Protein 8R6I (pdb70)

Sequence (227 aa):
GAMGIPQHQQKHALMAIKAVKRLKDARPFLQPVDPVALNIPLYFNFIKRPMDLQTIERKLNANAYETPEQITEDFNLMVENSAKFNGPTAVITQMGRNIQAAFEKHMLNMPAKDAMGIPQHQQKHALMAIKAVKRLKDARPFLQPVDPVALNIPLYFNFIKRPMDLQTIERKLNANAYETPEQITEDFNLMVENSAKFNGPTAVITQMGRNIQAAFEKHMLNMPAKD

Organism: Candida glabrata (strain ATCC 2001 / BCRC 20586 / JCM 3761 / NBRC 0622 / NRRL Y-65 / CBS 138) (NCBI:txid284593)

Structure (mmCIF, N/CA/C/O backbone):
data_8R6I
#
_entry.id   8R6I
#
_cell.length_a   22.890
_cell.length_b   40.593
_cell.length_c   48.872
_cell.angle_alpha   98.140
_cell.angle_beta   94.370
_cell.angle_gamma   94.770
#
_symmetry.space_group_name_H-M   'P 1'
#
loop_
_entity.id
_entity.type
_entity.pdbx_description
1 polymer 'Candida glabrata strain CBS138 chromosome C complete sequence'
2 water water
#
loop_
_atom_site.group_PDB
_atom_site.id
_atom_site.type_symbol
_atom_site.label_atom_id
_atom_site.label_alt_id
_atom_site.label_comp_id
_atom_site.label_asym_id
_atom_site.label_entity_id
_atom_site.label_seq_id
_atom_site.pdbx_PDB_ins_code
_atom_site.Cartn_x
_atom_site.Cartn_y
_atom_site.Cartn_z
_atom_site.occupancy
_atom_site.B_iso_or_equiv
_atom_site.auth_seq_id
_atom_site.auth_comp_id
_atom_site.auth_asym_id
_atom_site.auth_atom_id
_atom_site.pdbx_PDB_model_num
ATOM 1 N N . GLY A 1 1 ? -2.52952 -19.03492 13.60885 1.000 14.65195 124 GLY A N 1
ATOM 2 C CA . GLY A 1 1 ? -3.55671 -20.01241 13.30636 1.000 11.98673 124 GLY A CA 1
ATOM 3 C C . GLY A 1 1 ? -3.60526 -20.32474 11.82128 1.000 11.12187 124 GLY A C 1
ATOM 4 O O . GLY A 1 1 ? -2.58939 -20.21464 11.12183 1.000 13.29454 124 GLY A O 1
ATOM 5 N N . ALA A 1 2 ? -4.78632 -20.70967 11.33221 1.000 12.42563 125 ALA A N 1
ATOM 6 C CA . ALA A 1 2 ? -5.00612 -21.01591 9.92628 1.000 12.21452 125 ALA A CA 1
ATOM 7 C C . ALA A 1 2 ? -5.94272 -20.00825 9.27777 1.000 11.43667 125 ALA A C 1
ATOM 8 O O . ALA A 1 2 ? -6.55591 -20.29955 8.24639 1.000 13.89377 125 ALA A O 1
ATOM 10 N N . MET A 1 3 ? -6.05322 -18.81465 9.85014 1.000 10.91119 126 MET A N 1
ATOM 11 C CA . MET A 1 3 ? -6.95249 -17.78791 9.33607 1.000 12.38303 126 MET A CA 1
ATOM 12 C C . MET A 1 3 ? -6.26522 -16.75246 8.45705 1.000 12.87949 126 MET A C 1
ATOM 13 O O . MET A 1 3 ? -6.96427 -15.99246 7.78071 1.000 15.61198 126 MET A O 1
ATOM 18 N N . GLY A 1 4 ? -4.93785 -16.67822 8.47106 1.000 11.26616 127 GLY A N 1
ATOM 19 C CA . GLY A 1 4 ? -4.24352 -15.80424 7.53534 1.000 10.76060 127 GLY A CA 1
ATOM 20 C C . GLY A 1 4 ? -4.20636 -16.43606 6.15989 1.000 11.67046 127 GLY A C 1
ATOM 21 O O . GLY A 1 4 ? -4.26841 -17.65606 6.02586 1.000 12.40668 127 GLY A O 1
ATOM 22 N N . ILE A 1 5 ? -4.13089 -15.59714 5.12394 1.000 12.31366 128 ILE A N 1
ATOM 23 C CA . ILE A 1 5 ? -4.16466 -16.16506 3.76996 1.000 11.17511 128 ILE A CA 1
ATOM 24 C C . ILE A 1 5 ? -3.03421 -17.17235 3.61971 1.000 9.76117 128 ILE A C 1
ATOM 25 O O . ILE A 1 5 ? -1.94364 -16.98169 4.17921 1.000 10.57383 128 ILE A O 1
ATOM 30 N N . PRO A 1 6 ? -3.23791 -18.25915 2.90024 1.000 11.09407 129 PRO A N 1
ATOM 31 C CA . PRO A 1 6 ? -2.22033 -19.30889 2.84243 1.000 11.13608 129 PRO A CA 1
ATOM 32 C C . PRO A 1 6 ? -1.06003 -18.87806 1.96695 1.000 9.89067 129 PRO A C 1
ATOM 33 O O . PRO A 1 6 ? -1.10305 -17.85962 1.25661 1.000 9.46079 129 PRO A O 1
ATOM 37 N N . GLN A 1 7 ? -0.00050 -19.68071 2.03721 1.000 9.48442 130 GLN A N 1
ATOM 38 C CA . GLN A 1 7 ? 1.28659 -19.29627 1.47598 1.000 11.08611 130 GLN A CA 1
ATOM 39 C C . GLN A 1 7 ? 1.20647 -18.89370 0.00746 1.000 9.77356 130 GLN A C 1
ATOM 40 O O . GLN A 1 7 ? 1.87373 -17.94130 -0.40166 1.000 10.09780 130 GLN A O 1
ATOM 46 N N . HIS A 1 8 ? 0.44073 -19.62248 -0.81874 1.000 9.61799 131 HIS A N 1
ATOM 47 C CA . HIS A 1 8 ? 0.39584 -19.28216 -2.24112 1.000 9.18981 131 HIS A CA 1
ATOM 48 C C . HIS A 1 8 ? -0.13930 -17.87700 -2.44404 1.000 8.12998 131 HIS A C 1
ATOM 49 O O . HIS A 1 8 ? 0.34579 -17.14134 -3.31036 1.000 9.32726 131 HIS A O 1
ATOM 56 N N . GLN A 1 9 ? -1.15643 -17.50843 -1.67457 1.000 8.22078 132 GLN A N 1
ATOM 57 C CA . GLN A 1 9 ? -1.73944 -16.17569 -1.77982 1.000 7.62371 132 GLN A CA 1
ATOM 58 C C . GLN A 1 9 ? -0.83698 -15.13232 -1.14616 1.000 8.59028 132 GLN A C 1
ATOM 59 O O . GLN A 1 9 ? -0.66483 -14.04133 -1.68737 1.000 8.71628 132 GLN A O 1
ATOM 65 N N . GLN A 1 10 ? -0.27492 -15.44756 0.01349 1.000 8.32689 133 GLN A N 1
ATOM 66 C CA . GLN A 1 10 ? 0.69164 -14.56198 0.65099 1.000 8.73040 133 GLN A CA 1
ATOM 67 C C . GLN A 1 10 ? 1.84117 -14.26113 -0.29467 1.000 8.82931 133 GLN A C 1
ATOM 68 O O . GLN A 1 10 ? 2.24723 -13.10385 -0.45305 1.000 9.13098 133 GLN A O 1
ATOM 74 N N . LYS A 1 11 ? 2.39460 -15.30435 -0.90426 1.000 9.46610 134 LYS A N 1
ATOM 75 C CA . LYS A 1 11 ? 3.53954 -15.13274 -1.78016 1.000 9.48225 134 LYS A CA 1
ATOM 76 C C . LYS A 1 11 ? 3.17386 -14.33965 -3.03038 1.000 8.85785 134 LYS A C 1
ATOM 77 O O . LYS A 1 11 ? 3.97368 -13.53316 -3.50893 1.000 9.07754 134 LYS A O 1
ATOM 83 N N . HIS A 1 12 ? 1.96541 -14.52784 -3.55885 1.000 8.81532 135 HIS A N 1
ATOM 84 C CA . HIS A 1 12 ? 1.57240 -13.73391 -4.71578 1.000 7.89803 135 HIS A CA 1
ATOM 85 C C . HIS A 1 12 ? 1.47550 -12.25445 -4.35287 1.000 7.97668 135 HIS A C 1
ATOM 86 O O . HIS A 1 12 ? 1.93171 -11.37495 -5.09967 1.000 8.86927 135 HIS A O 1
ATOM 93 N N . ALA A 1 13 ? 0.89504 -11.95673 -3.19224 1.000 7.94244 136 ALA A N 1
ATOM 94 C CA . ALA A 1 13 ? 0.81150 -10.56887 -2.76115 1.000 8.78086 136 ALA A CA 1
ATOM 95 C C . ALA A 1 13 ? 2.18196 -10.00146 -2.43764 1.000 8.75906 136 ALA A C 1
ATOM 96 O O . ALA A 1 13 ? 2.44963 -8.83148 -2.74120 1.000 8.63779 136 ALA A O 1
ATOM 98 N N . LEU A 1 14 ? 3.07290 -10.80495 -1.86366 1.000 8.26291 137 LEU A N 1
ATOM 99 C CA . LEU A 1 14 ? 4.42785 -10.33385 -1.60462 1.000 8.50690 137 LEU A CA 1
ATOM 100 C C . LEU A 1 14 ? 5.12928 -10.03193 -2.90916 1.000 8.63520 137 LEU A C 1
ATOM 101 O O . LEU A 1 14 ? 5.85352 -9.02795 -3.01078 1.000 8.84312 137 LEU A O 1
ATOM 106 N N . MET A 1 15 ? 4.92426 -10.87715 -3.92102 1.000 9.05405 138 MET A N 1
ATOM 107 C CA . MET A 1 15 ? 5.46907 -10.59304 -5.23532 1.000 9.36608 138 MET A CA 1
ATOM 108 C C . MET A 1 15 ? 4.92256 -9.27881 -5.76230 1.000 8.55732 138 MET A C 1
ATOM 109 O O . MET A 1 15 ? 5.66576 -8.48184 -6.34224 1.000 9.33965 138 MET A O 1
ATOM 114 N N . ALA A 1 16 ? 3.61673 -9.04915 -5.60095 1.000 8.56902 139 ALA A N 1
ATOM 115 C CA . ALA A 1 16 ? 3.05370 -7.81455 -6.13274 1.000 9.29084 139 ALA A CA 1
ATOM 116 C C . ALA A 1 16 ? 3.63362 -6.58874 -5.43423 1.000 8.25027 139 ALA A C 1
ATOM 117 O O . ALA A 1 16 ? 3.86605 -5.55219 -6.07493 1.000 8.73308 139 ALA A O 1
ATOM 119 N N . ILE A 1 17 ? 3.84751 -6.67289 -4.11615 1.000 8.39343 140 ILE A N 1
ATOM 120 C CA . ILE A 1 17 ? 4.47712 -5.56417 -3.40003 1.000 8.45411 140 ILE A CA 1
ATOM 121 C C . ILE A 1 17 ? 5.91112 -5.35768 -3.86545 1.000 8.97362 140 ILE A C 1
ATOM 122 O O . ILE A 1 17 ? 6.34265 -4.21345 -4.07397 1.000 9.96455 140 ILE A O 1
ATOM 127 N N . LYS A 1 18 ? 6.68467 -6.43873 -4.00659 1.000 9.74390 141 LYS A N 1
ATOM 128 C CA . LYS A 1 18 ? 8.02959 -6.33929 -4.56345 1.000 11.27201 141 LYS A CA 1
ATOM 129 C C . LYS A 1 18 ? 8.02387 -5.65794 -5.92327 1.000 11.54368 141 LYS A C 1
ATOM 130 O O . LYS A 1 18 ? 8.86579 -4.79263 -6.20062 1.000 10.96092 141 LYS A O 1
ATOM 136 N N . ALA A 1 19 ? 7.07791 -6.03047 -6.78436 1.000 9.11692 142 ALA A N 1
ATOM 137 C CA . ALA A 1 19 ? 6.99590 -5.45735 -8.12437 1.000 9.59632 142 ALA A CA 1
ATOM 138 C C . ALA A 1 19 ? 6.67608 -3.97320 -8.04314 1.000 9.14006 142 ALA A C 1
ATOM 139 O O . ALA A 1 19 ? 7.29530 -3.16292 -8.72766 1.000 9.52132 142 ALA A O 1
ATOM 141 N N . VAL A 1 20 ? 5.68311 -3.61624 -7.23006 1.000 8.01463 143 VAL A N 1
ATOM 142 C CA . VAL A 1 20 ? 5.32113 -2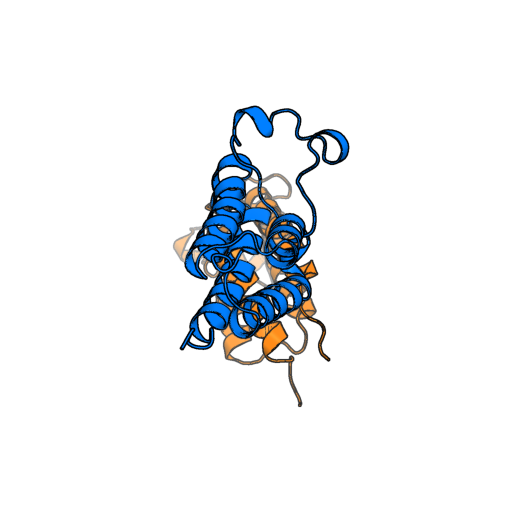.20969 -7.04050 1.000 9.89913 143 VAL A CA 1
ATOM 143 C C . VAL A 1 20 ? 6.51503 -1.41301 -6.51563 1.000 8.22598 143 VAL A C 1
ATOM 144 O O . VAL A 1 20 ? 6.76198 -0.27739 -6.94219 1.000 8.59494 143 VAL A O 1
ATOM 148 N N . LYS A 1 21 ? 7.28526 -2.00036 -5.59280 1.000 9.40109 144 LYS A N 1
ATOM 149 C CA . LYS A 1 21 ? 8.44992 -1.29750 -5.06139 1.000 9.12619 144 LYS A CA 1
ATOM 150 C C . LYS A 1 21 ? 9.52497 -1.04967 -6.10718 1.000 10.59007 144 LYS A C 1
ATOM 151 O O . LYS A 1 21 ? 10.39390 -0.19966 -5.86373 1.000 10.49935 144 LYS A O 1
ATOM 157 N N . ARG A 1 22 ? 9.51712 -1.75703 -7.24862 1.000 11.10388 145 ARG A N 1
ATOM 158 C CA . ARG A 1 22 ? 10.46706 -1.47470 -8.31263 1.000 11.11089 145 ARG A CA 1
ATOM 159 C C . ARG A 1 22 ? 10.02128 -0.32044 -9.18563 1.000 9.54095 145 ARG A C 1
ATOM 160 O O . ARG A 1 22 ? 10.80190 0.15292 -10.00574 1.000 12.43529 145 ARG A O 1
ATOM 168 N N . LEU A 1 23 ? 8.76694 0.09492 -9.08307 1.000 8.75035 146 LEU A N 1
ATOM 169 C CA . LEU A 1 23 ? 8.31693 1.28313 -9.78479 1.000 9.86264 146 LEU A CA 1
ATOM 170 C C . LEU A 1 23 ? 8.86114 2.51491 -9.07558 1.000 9.22994 146 LEU A C 1
ATOM 171 O O . LEU A 1 23 ? 8.76426 2.63961 -7.85514 1.000 8.46979 146 LEU A O 1
ATOM 176 N N . LYS A 1 24 ? 9.41227 3.44677 -9.84374 1.000 8.96288 147 LYS A N 1
ATOM 177 C CA . LYS A 1 24 ? 9.92181 4.66419 -9.22645 1.000 8.22127 147 LYS A CA 1
ATOM 178 C C . LYS A 1 24 ? 8.81123 5.47781 -8.58949 1.000 8.79815 147 LYS A C 1
ATOM 179 O O . LYS A 1 24 ? 9.04316 6.15662 -7.58425 1.000 9.17432 147 LYS A O 1
ATOM 185 N N . ASP A 1 25 ? 7.58954 5.35650 -9.10962 1.000 7.44095 148 ASP A N 1
ATOM 186 C CA . ASP A 1 25 ? 6.41238 5.99892 -8.53204 1.000 9.06374 148 ASP A CA 1
ATOM 187 C C . ASP A 1 25 ? 6.09115 5.50832 -7.12734 1.000 9.02263 148 ASP A C 1
ATOM 188 O O . ASP A 1 25 ? 5.31594 6.16106 -6.43122 1.000 9.61706 148 ASP A O 1
ATOM 193 N N . ALA A 1 26 ? 6.65992 4.38516 -6.69501 1.000 8.38467 149 ALA A N 1
ATOM 194 C CA . ALA A 1 26 ? 6.45432 3.92715 -5.31861 1.000 7.73761 149 ALA A CA 1
ATOM 195 C C . ALA A 1 26 ? 7.32589 4.65022 -4.30745 1.000 7.13684 149 ALA A C 1
ATOM 196 O O . ALA A 1 26 ? 7.11630 4.45904 -3.10270 1.000 7.90671 149 ALA A O 1
ATOM 198 N N . ARG A 1 27 ? 8.31181 5.42190 -4.75158 1.000 8.00141 150 ARG A N 1
ATOM 199 C CA . ARG A 1 27 ? 9.26446 6.03353 -3.82454 1.000 8.72154 150 ARG A CA 1
ATOM 200 C C . ARG A 1 27 ? 8.61023 6.80008 -2.68100 1.000 9.66490 150 ARG A C 1
ATOM 201 O O . ARG A 1 27 ? 9.06028 6.62662 -1.53824 1.000 9.14440 150 ARG A O 1
ATOM 209 N N . PRO A 1 28 ? 7.55895 7.60377 -2.89385 1.000 9.00545 151 PRO A N 1
ATOM 210 C CA . PRO A 1 28 ? 6.91744 8.29282 -1.76142 1.000 9.66941 151 PRO A CA 1
ATOM 211 C C . PRO A 1 28 ? 6.23276 7.35316 -0.77091 1.000 7.81143 151 PRO A C 1
ATOM 212 O O . PRO A 1 28 ? 5.83027 7.81180 0.30705 1.000 9.08056 151 PRO A O 1
ATOM 216 N N . PHE A 1 29 ? 6.04971 6.07078 -1.12685 1.000 8.18789 152 PHE A N 1
ATOM 217 C CA . PHE A 1 29 ? 5.24113 5.11667 -0.39895 1.000 7.56735 152 PHE A CA 1
ATOM 218 C C . PHE A 1 29 ? 6.06360 3.98146 0.19023 1.000 7.38752 152 PHE A C 1
ATOM 219 O O . PHE A 1 29 ? 5.48822 3.05061 0.77358 1.000 8.24306 152 PHE A O 1
ATOM 227 N N . LEU A 1 30 ? 7.38044 4.02244 0.06450 1.000 7.96966 153 LEU A N 1
ATOM 228 C CA . LEU A 1 30 ? 8.21848 2.90226 0.46923 1.000 8.89207 153 LEU A CA 1
ATOM 229 C C . LEU A 1 30 ? 8.22966 2.69430 1.97535 1.000 11.11729 153 LEU A C 1
ATOM 230 O O . LEU A 1 30 ? 8.42632 1.56360 2.42507 1.000 13.72110 153 LEU A O 1
ATOM 235 N N . GLN A 1 31 ? 8.10853 3.75262 2.76174 1.000 9.57107 154 GLN A N 1
ATOM 236 C CA . GLN A 1 31 ? 8.20766 3.68140 4.21453 1.000 9.11310 154 GLN A CA 1
ATOM 237 C C . GLN A 1 31 ? 7.08718 4.51381 4.80718 1.000 9.17731 154 GLN A C 1
ATOM 238 O O . GLN A 1 31 ? 6.51717 5.36942 4.13240 1.000 10.12518 154 GLN A O 1
ATOM 244 N N . PRO A 1 32 ? 6.73954 4.28044 6.06991 1.000 8.35982 155 PRO A N 1
ATOM 245 C CA . PRO A 1 32 ? 5.72082 5.12007 6.70559 1.000 8.36911 155 PRO A CA 1
ATOM 246 C C . PRO A 1 32 ? 6.06373 6.59673 6.58797 1.000 8.75176 155 PRO A C 1
ATOM 247 O O . PRO A 1 32 ? 7.22862 6.98394 6.71397 1.000 8.95050 155 PRO A O 1
ATOM 251 N N . VAL A 1 33 ? 5.02730 7.41398 6.39165 1.000 8.48098 156 VAL A N 1
ATOM 252 C CA . VAL A 1 33 ? 5.18880 8.86409 6.44810 1.000 9.24582 156 VAL A CA 1
ATOM 253 C C . VAL A 1 33 ? 5.75297 9.24744 7.80912 1.000 9.88352 156 VAL A C 1
ATOM 254 O O . VAL A 1 33 ? 5.17487 8.90486 8.84753 1.000 9.91346 156 VAL A O 1
ATOM 258 N N . ASP A 1 34 ? 6.87020 9.97563 7.81405 1.000 9.71271 157 ASP A N 1
ATOM 259 C CA . ASP A 1 34 ? 7.47241 10.54294 9.01511 1.000 10.03618 157 ASP A CA 1
ATOM 260 C C . ASP A 1 34 ? 7.22693 12.04692 8.96378 1.000 8.49717 157 ASP A C 1
ATOM 261 O O . ASP A 1 34 ? 7.94951 12.77439 8.26482 1.000 9.76417 157 ASP A O 1
ATOM 266 N N . PRO A 1 35 ? 6.22077 12.56581 9.66221 1.000 10.07503 158 PRO A N 1
ATOM 267 C CA . PRO A 1 35 ? 5.92078 13.99975 9.54415 1.000 9.36821 158 PRO A CA 1
ATOM 268 C C . PRO A 1 35 ? 7.02196 14.91229 10.03643 1.000 8.95635 158 PRO A C 1
ATOM 269 O O . PRO A 1 35 ? 7.05406 16.07835 9.62685 1.000 9.37059 158 PRO A O 1
ATOM 273 N N . VAL A 1 36 ? 7.93367 14.43046 10.87767 1.000 9.52635 159 VAL A N 1
ATOM 274 C CA . VAL A 1 36 ? 9.02295 15.28110 11.35588 1.000 10.53723 159 VAL A CA 1
ATOM 275 C C . VAL A 1 36 ? 10.13019 15.35090 10.31066 1.000 9.87531 159 VAL A C 1
ATOM 276 O O . VAL A 1 36 ? 10.52523 16.44576 9.88187 1.000 11.22927 159 VAL A O 1
ATOM 280 N N . ALA A 1 37 ? 10.61199 14.19039 9.85023 1.000 11.79776 160 ALA A N 1
ATOM 281 C CA . ALA A 1 37 ? 11.65865 14.18810 8.83190 1.000 14.32148 160 ALA A CA 1
ATOM 282 C C . ALA A 1 37 ? 11.20027 14.86475 7.54580 1.000 13.56879 160 ALA A C 1
ATOM 283 O O . ALA A 1 37 ? 12.01781 15.47560 6.84602 1.000 15.46873 160 ALA A O 1
ATOM 285 N N . LEU A 1 38 ? 9.90940 14.75751 7.20166 1.000 11.88925 161 LEU A N 1
ATOM 286 C CA . LEU A 1 38 ? 9.35227 15.35174 5.98973 1.000 12.05360 161 LEU A CA 1
ATOM 287 C C . LEU A 1 38 ? 8.81667 16.75170 6.22523 1.000 14.53952 161 LEU A C 1
ATOM 288 O O . LEU A 1 38 ? 8.41000 17.41538 5.26552 1.000 14.32484 161 LEU A O 1
ATOM 293 N N . ASN A 1 39 ? 8.80938 17.20545 7.47782 1.000 12.29999 162 ASN A N 1
ATOM 294 C CA . ASN A 1 39 ? 8.34617 18.54339 7.84903 1.000 11.68366 162 ASN A CA 1
ATOM 295 C C . ASN A 1 39 ? 6.93834 18.81747 7.31306 1.000 11.66322 162 ASN A C 1
ATOM 296 O O . ASN A 1 39 ? 6.68533 19.81151 6.62845 1.000 12.40235 162 ASN A O 1
ATOM 301 N N . ILE A 1 40 ? 6.01056 17.91759 7.64435 1.000 11.56275 163 ILE A N 1
ATOM 302 C CA . ILE A 1 40 ? 4.57844 18.06976 7.39189 1.000 11.28238 163 ILE A CA 1
ATOM 303 C C . ILE A 1 40 ? 3.85720 17.82329 8.71599 1.000 10.96836 163 ILE A C 1
ATOM 304 O O . ILE A 1 40 ? 3.15684 16.80859 8.88905 1.000 11.52407 163 ILE A O 1
ATOM 309 N N . PRO A 1 41 ? 4.01464 18.74009 9.67824 1.000 14.06914 164 PRO A N 1
ATOM 310 C CA . PRO A 1 41 ? 3.54536 18.50277 11.06063 1.000 14.01063 164 PRO A CA 1
ATOM 311 C C . PRO A 1 41 ? 2.05841 18.25487 11.22414 1.000 12.83518 164 PRO A C 1
ATOM 312 O O . PRO A 1 41 ? 1.66972 17.72132 12.27405 1.000 12.91028 164 PRO A O 1
ATOM 316 N N . LEU A 1 42 ? 1.20106 18.67110 10.29599 1.000 12.87431 165 LEU A N 1
ATOM 317 C CA . LEU A 1 42 ? -0.22981 18.45738 10.46682 1.000 12.80361 165 LEU A CA 1
ATOM 318 C C . LEU A 1 42 ? -0.70299 17.09316 9.98014 1.000 12.34868 165 LEU A C 1
ATOM 319 O O . LEU A 1 42 ? -1.90984 16.85418 9.97289 1.000 13.10138 165 LEU A O 1
ATOM 324 N N . TYR A 1 43 ? 0.21371 16.20530 9.56952 1.000 10.17589 166 TYR A N 1
ATOM 325 C CA . TYR A 1 43 ? -0.18663 14.97997 8.87815 1.000 8.87684 166 TYR A CA 1
ATOM 326 C C . TYR A 1 43 ? -1.23816 14.18434 9.65148 1.000 8.57944 166 TYR A C 1
ATOM 327 O O . TYR A 1 43 ? -2.28606 13.81045 9.10856 1.000 9.64523 166 TYR A O 1
ATOM 336 N N . PHE A 1 44 ? -0.97591 13.92364 10.93927 1.000 9.77298 167 PHE A N 1
ATOM 337 C CA . PHE A 1 44 ? -1.89043 13.08315 11.69860 1.000 9.86901 167 PHE A CA 1
ATOM 338 C C . PHE A 1 44 ? -3.15668 13.80948 12.13614 1.000 11.57582 167 PHE A C 1
ATOM 339 O O . PHE A 1 44 ? -4.04252 13.17386 12.71745 1.000 11.85311 167 PHE A O 1
ATOM 347 N N . ASN A 1 45 ? -3.25730 15.11927 11.90323 1.000 14.48118 168 ASN A N 1
ATOM 348 C CA . ASN A 1 45 ? -4.55063 15.77881 12.05524 1.000 13.31230 168 ASN A CA 1
ATOM 349 C C . ASN A 1 45 ? -5.51628 15.37258 10.94413 1.000 15.49541 168 ASN A C 1
ATOM 350 O O . ASN A 1 45 ? -6.73530 15.36660 11.14813 1.000 18.94402 168 ASN A O 1
ATOM 355 N N . PHE A 1 46 ? -5.00631 15.06402 9.74932 1.000 13.71136 169 PHE A N 1
ATOM 356 C CA . PHE A 1 46 ? -5.86037 14.63194 8.64667 1.000 14.51219 169 PHE A CA 1
ATOM 357 C C . PHE A 1 46 ? -5.95973 13.12358 8.51501 1.000 12.71778 169 PHE A C 1
ATOM 358 O O . PHE A 1 46 ? -6.97465 12.62693 8.00984 1.000 15.59205 169 PHE A O 1
ATOM 366 N N . ILE A 1 47 ? -4.91952 12.39564 8.91672 1.000 11.53021 170 ILE A N 1
ATOM 367 C CA . ILE A 1 47 ? -4.78398 10.98355 8.60003 1.000 10.11821 170 ILE A CA 1
ATOM 368 C C . ILE A 1 47 ? -4.88423 10.18224 9.88730 1.000 9.63912 170 ILE A C 1
ATOM 369 O O . ILE A 1 47 ? -3.98436 10.20584 10.74231 1.000 10.51931 170 ILE A O 1
ATOM 374 N N . LYS A 1 48 ? -5.98954 9.44881 10.00327 1.000 10.16499 171 LYS A N 1
ATOM 375 C CA . LYS A 1 48 ? -6.25549 8.63838 11.18605 1.000 10.42121 171 LYS A CA 1
ATOM 376 C C . LYS A 1 48 ? -5.53864 7.29942 11.12355 1.000 11.22757 171 LYS A C 1
ATOM 377 O O . LYS A 1 48 ? -5.08599 6.78005 12.15562 1.000 11.76080 171 LYS A O 1
ATOM 383 N N . ARG A 1 49 ? -5.40319 6.73655 9.93057 1.000 9.55119 172 ARG A N 1
ATOM 384 C CA . ARG A 1 49 ? -4.89627 5.37608 9.76222 1.000 10.20429 172 ARG A CA 1
ATOM 385 C C . ARG A 1 49 ? -3.82445 5.38182 8.68015 1.000 8.51203 172 ARG A C 1
ATOM 386 O O . ARG A 1 49 ? -4.10971 5.11428 7.50563 1.000 9.64706 172 ARG A O 1
ATOM 394 N N . PRO A 1 50 ? -2.58150 5.66209 9.04056 1.000 8.98925 173 PRO A N 1
ATOM 395 C CA . PRO A 1 50 ? -1.51100 5.70326 8.03850 1.000 9.68352 173 PRO A CA 1
ATOM 396 C C . PRO A 1 50 ? -1.25681 4.32187 7.46225 1.000 8.83183 173 PRO A C 1
ATOM 397 O O . PRO A 1 50 ? -1.48367 3.28383 8.10542 1.000 9.59146 173 PRO A O 1
ATOM 401 N N . MET A 1 51 ? -0.74965 4.30750 6.22961 1.000 8.36661 174 MET A N 1
ATOM 402 C CA . MET A 1 51 ? -0.39135 3.04205 5.59402 1.000 7.74149 174 MET A CA 1
ATOM 403 C C . MET A 1 51 ? 0.69377 3.30886 4.55607 1.000 8.21480 174 MET A C 1
ATOM 404 O O . MET A 1 51 ? 0.79670 4.42572 4.04104 1.000 8.86098 174 MET A O 1
ATOM 409 N N . ASP A 1 52 ? 1.52498 2.30179 4.27182 1.000 8.06024 175 ASP A N 1
ATOM 410 C CA . ASP A 1 52 ? 2.62737 2.42519 3.32072 1.000 8.73685 175 ASP A CA 1
ATOM 411 C C . ASP A 1 52 ? 2.99316 1.00388 2.89358 1.000 7.57239 175 ASP A C 1
ATOM 412 O O . ASP A 1 52 ? 2.52065 0.00968 3.45992 1.000 8.59150 175 ASP A O 1
ATOM 417 N N . LEU A 1 53 ? 3.88064 0.91346 1.91357 1.000 7.54556 176 LEU A N 1
ATOM 418 C CA . LEU A 1 53 ? 4.17089 -0.39173 1.32018 1.000 8.79486 176 LEU A CA 1
ATOM 419 C C . LEU A 1 53 ? 4.94668 -1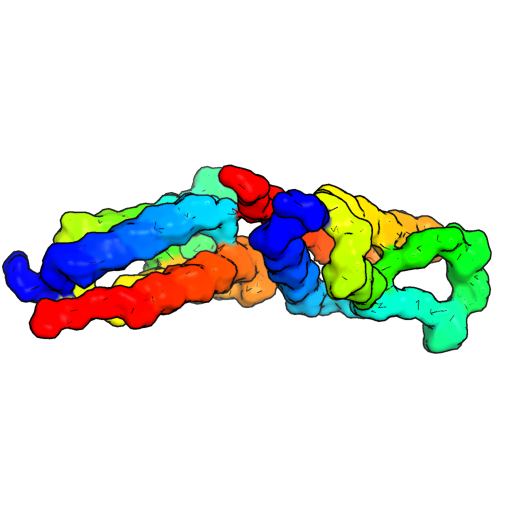.29357 2.25702 1.000 8.25485 176 LEU A C 1
ATOM 420 O O . LEU A 1 53 ? 4.75900 -2.51811 2.21878 1.000 8.95725 176 LEU A O 1
ATOM 425 N N . GLN A 1 54 ? 5.85457 -0.73438 3.05114 1.000 9.22446 177 GLN A N 1
ATOM 426 C CA . GLN A 1 54 ? 6.59379 -1.56898 3.99124 1.000 10.38282 177 GLN A CA 1
ATOM 427 C C . GLN A 1 54 ? 5.68337 -2.16230 5.04500 1.000 10.16041 177 GLN A C 1
ATOM 428 O O . GLN A 1 54 ? 5.82593 -3.35245 5.38413 1.000 10.81511 177 GLN A O 1
ATOM 434 N N . THR A 1 55 ? 4.70838 -1.38369 5.51166 1.000 9.70581 178 THR A N 1
ATOM 435 C CA . THR A 1 55 ? 3.74941 -1.89728 6.48578 1.000 9.78361 178 THR A CA 1
ATOM 436 C C . THR A 1 55 ? 2.90499 -3.00813 5.88153 1.000 8.96651 178 THR A C 1
ATOM 437 O O . THR A 1 55 ? 2.68068 -4.04004 6.52456 1.000 9.63539 178 THR A O 1
ATOM 441 N N . ILE A 1 56 ? 2.48968 -2.85424 4.61767 1.000 8.91344 179 ILE A N 1
ATOM 442 C CA . ILE A 1 56 ? 1.74924 -3.92840 3.96358 1.000 9.55923 179 ILE A CA 1
ATOM 443 C C . ILE A 1 56 ? 2.60544 -5.18381 3.89608 1.000 9.09113 179 ILE A C 1
ATOM 444 O O . ILE A 1 56 ? 2.13553 -6.29859 4.18279 1.000 9.13137 179 ILE A O 1
ATOM 449 N N . GLU A 1 57 ? 3.86318 -5.02713 3.47934 1.000 8.61228 180 GLU A N 1
ATOM 450 C CA . GLU A 1 57 ? 4.76371 -6.17164 3.42284 1.000 9.55220 180 GLU A CA 1
ATOM 451 C C . GLU A 1 57 ? 4.91780 -6.81588 4.79986 1.000 10.50437 180 GLU A C 1
ATOM 452 O O . GLU A 1 57 ? 4.90731 -8.04449 4.92093 1.000 9.40242 180 GLU A O 1
ATOM 458 N N . ARG A 1 58 ? 5.06995 -6.00267 5.84675 1.000 10.54460 181 ARG A N 1
ATOM 459 C CA . ARG A 1 58 ? 5.22673 -6.56446 7.18849 1.000 10.99660 181 ARG A CA 1
ATOM 460 C C . ARG A 1 58 ? 3.97681 -7.32296 7.61734 1.000 9.51248 181 ARG A C 1
ATOM 461 O O . ARG A 1 58 ? 4.06488 -8.37891 8.26011 1.000 11.34373 181 ARG A O 1
ATOM 469 N N . LYS A 1 59 ? 2.79925 -6.80650 7.26533 1.000 10.61793 182 LYS A N 1
ATOM 470 C CA . LYS A 1 59 ? 1.56085 -7.48542 7.62463 1.000 10.51402 182 LYS A CA 1
ATOM 471 C C . LYS A 1 59 ? 1.42110 -8.79176 6.84909 1.000 10.34324 182 LYS A C 1
ATOM 472 O O . LYS A 1 59 ? 0.98647 -9.81355 7.40026 1.000 12.46236 182 LYS A O 1
ATOM 478 N N . LEU A 1 60 ? 1.82238 -8.79502 5.57736 1.000 9.65381 183 LEU A N 1
ATOM 479 C CA . LEU A 1 60 ? 1.86802 -10.05297 4.83468 1.000 9.13067 183 LEU A CA 1
ATOM 480 C C . LEU A 1 60 ? 2.79403 -11.05140 5.51453 1.000 10.02710 183 LEU A C 1
ATOM 481 O O . LEU A 1 60 ? 2.43236 -12.21766 5.70020 1.000 10.87264 183 LEU A O 1
ATOM 486 N N . ASN A 1 61 ? 4.00436 -10.62547 5.88030 1.000 10.98989 184 ASN A N 1
ATOM 487 C CA . ASN A 1 61 ? 4.94585 -11.54940 6.50202 1.000 12.80126 184 ASN A CA 1
ATOM 488 C C . ASN A 1 61 ? 4.48889 -12.01517 7.87283 1.000 13.17937 184 ASN A C 1
ATOM 489 O O . ASN A 1 61 ? 4.87438 -13.11481 8.30735 1.000 15.53034 184 ASN A O 1
ATOM 494 N N . ALA A 1 62 ? 3.64726 -11.24194 8.53258 1.000 11.39471 185 ALA A N 1
ATOM 495 C CA . ALA A 1 62 ? 3.09061 -11.61351 9.81495 1.000 11.82109 185 ALA A CA 1
ATOM 496 C C . ALA A 1 62 ? 1.81274 -12.40316 9.66956 1.000 12.66870 185 ALA A C 1
ATOM 497 O O . ALA A 1 62 ? 1.17355 -12.70239 10.67367 1.000 11.49259 185 ALA A O 1
ATOM 499 N N . ASN A 1 63 ? 1.41715 -12.74186 8.44037 1.000 11.13800 186 ASN A N 1
ATOM 500 C CA . ASN A 1 63 ? 0.24534 -13.60020 8.23274 1.000 13.29923 186 ASN A CA 1
ATOM 501 C C . ASN A 1 63 ? -1.01093 -12.98082 8.84566 1.000 12.68302 186 ASN A C 1
ATOM 502 O O . ASN A 1 63 ? -1.89755 -13.66919 9.36272 1.000 15.55536 186 ASN A O 1
ATOM 507 N N . ALA A 1 64 ? -1.07537 -11.65028 8.78456 1.000 13.40434 187 ALA A N 1
ATOM 508 C CA . ALA A 1 64 ? -2.13611 -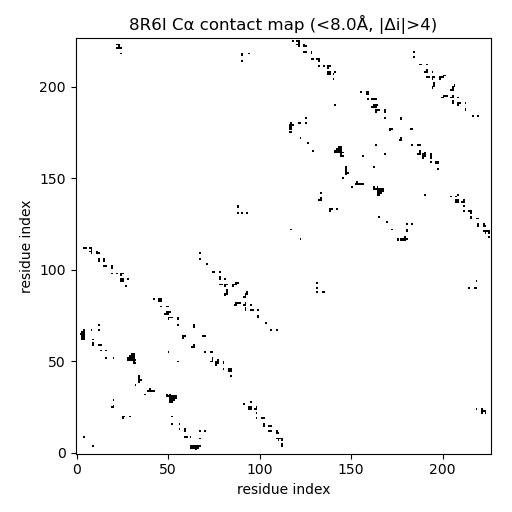10.88358 9.41786 1.000 13.46346 187 ALA A CA 1
ATOM 509 C C . ALA A 1 64 ? -3.33916 -10.63365 8.51872 1.000 13.18254 187 ALA A C 1
ATOM 510 O O . ALA A 1 64 ? -4.40312 -10.25877 9.02712 1.000 16.25090 187 ALA A O 1
ATOM 512 N N . TYR A 1 65 ? -3.20729 -10.82534 7.19741 1.000 10.21522 188 TYR A N 1
ATOM 513 C CA . TYR A 1 65 ? -4.33339 -10.59888 6.30545 1.000 11.58836 188 TYR A CA 1
ATOM 514 C C . TYR A 1 65 ? -5.21059 -11.83854 6.23520 1.000 9.45364 188 TYR A C 1
ATOM 515 O O . TYR A 1 65 ? -4.72413 -12.94438 5.98701 1.000 12.49598 188 TYR A O 1
ATOM 524 N N . GLU A 1 66 ? -6.51377 -11.63722 6.39951 1.000 10.98184 189 GLU A N 1
ATOM 525 C CA . GLU A 1 66 ? -7.45896 -12.75334 6.35734 1.000 15.01386 189 GLU A CA 1
ATOM 526 C C . GLU A 1 66 ? -7.90498 -13.10401 4.94311 1.000 14.02196 189 GLU A C 1
ATOM 527 O O . GLU A 1 66 ? -8.26427 -14.25740 4.68576 1.000 16.95003 189 GLU A O 1
ATOM 533 N N . THR A 1 67 ? -7.95216 -12.13727 4.03988 1.000 13.97238 190 THR A N 1
ATOM 534 C CA . THR A 1 67 ? -8.35545 -12.35049 2.66060 1.000 12.63230 190 THR A CA 1
ATOM 535 C C . THR A 1 67 ? -7.46437 -11.48563 1.78682 1.000 12.57809 190 THR A C 1
ATOM 536 O O . THR A 1 67 ? -6.89472 -10.49199 2.26185 1.000 11.45338 190 THR A O 1
ATOM 540 N N . PRO A 1 68 ? -7.34892 -11.80820 0.49298 1.000 11.82503 191 PRO A N 1
ATOM 541 C CA . PRO A 1 68 ? -6.63720 -10.89644 -0.41435 1.000 12.90729 191 PRO A CA 1
ATOM 542 C C . PRO A 1 68 ? -7.25619 -9.51782 -0.44722 1.000 10.89570 191 PRO A C 1
ATOM 543 O O . PRO A 1 68 ? -6.54756 -8.52590 -0.61469 1.000 10.65686 191 PRO A O 1
ATOM 547 N N . GLU A 1 69 ? -8.56600 -9.41562 -0.24795 1.000 11.01185 192 GLU A N 1
ATOM 548 C CA . GLU A 1 69 ? -9.21844 -8.11880 -0.35145 1.000 10.70377 192 GLU A CA 1
ATOM 549 C C . GLU A 1 69 ? -8.76412 -7.17404 0.75118 1.000 10.20449 192 GLU A C 1
ATOM 550 O O . GLU A 1 69 ? -8.76055 -5.95502 0.54315 1.000 11.61545 192 GLU A O 1
ATOM 556 N N . GLN A 1 70 ? -8.38282 -7.69882 1.91552 1.000 11.13191 193 GLN A N 1
ATOM 557 C CA . GLN A 1 70 ? -7.88512 -6.83625 2.98688 1.000 9.73447 193 GLN A CA 1
ATOM 558 C C . GLN A 1 70 ? -6.55674 -6.18024 2.61295 1.000 9.72224 193 GLN A C 1
ATOM 559 O O . GLN A 1 70 ? -6.23356 -5.09199 3.11964 1.000 10.16075 193 GLN A O 1
ATOM 565 N N . ILE A 1 71 ? -5.75652 -6.83040 1.77170 1.000 9.66352 194 ILE A N 1
ATOM 566 C CA . ILE A 1 71 ? -4.53102 -6.21056 1.26621 1.000 8.97790 194 ILE A CA 1
ATOM 567 C C . ILE A 1 71 ? -4.87575 -5.0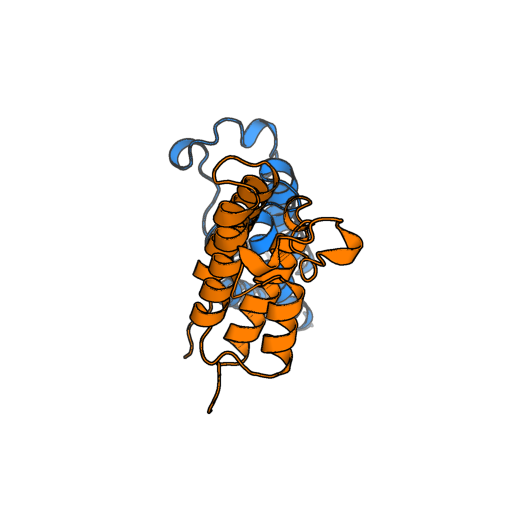1807 0.38684 1.000 8.58151 194 ILE A C 1
ATOM 568 O O . ILE A 1 71 ? -4.31961 -3.92258 0.53185 1.000 9.37607 194 ILE A O 1
ATOM 573 N N . THR A 1 72 ? -5.81854 -5.20900 -0.53363 1.000 8.43901 195 THR A N 1
ATOM 574 C CA . THR A 1 72 ? -6.30462 -4.10491 -1.35537 1.000 10.32710 195 THR A CA 1
ATOM 575 C C . THR A 1 72 ? -6.88243 -2.98884 -0.50903 1.000 9.21631 195 THR A C 1
ATOM 576 O O . THR A 1 72 ? -6.66425 -1.81220 -0.80422 1.000 9.27576 195 THR A O 1
ATOM 580 N N . GLU A 1 73 ? -7.59410 -3.32987 0.56247 1.000 9.83306 196 GLU A N 1
ATOM 581 C CA . GLU A 1 73 ? -8.10460 -2.28474 1.44446 1.000 9.70820 196 GLU A CA 1
ATOM 582 C C . GLU A 1 73 ? -6.98386 -1.39331 1.98023 1.000 8.39665 196 GLU A C 1
ATOM 583 O O . GLU A 1 73 ? -7.10459 -0.15437 1.99116 1.000 8.93834 196 GLU A O 1
ATOM 589 N N . ASP A 1 74 ? -5.88068 -2.00107 2.41138 1.000 7.76973 197 ASP A N 1
ATOM 590 C CA . ASP A 1 74 ? -4.74646 -1.23371 2.90420 1.000 8.24218 197 ASP A CA 1
ATOM 591 C C . ASP A 1 74 ? -4.08255 -0.44163 1.78757 1.000 8.62520 197 ASP A C 1
ATOM 592 O O . ASP A 1 74 ? -3.65917 0.70339 2.00278 1.000 8.90819 197 ASP A O 1
ATOM 597 N N . PHE A 1 75 ? -3.94943 -1.03238 0.59870 1.000 8.11749 198 PHE A N 1
ATOM 598 C CA . PHE A 1 75 ? -3.36036 -0.28524 -0.49756 1.000 8.20223 198 PHE A CA 1
ATOM 599 C C . PHE A 1 75 ? -4.21480 0.93043 -0.82312 1.000 8.32146 198 PHE A C 1
ATOM 600 O O . PHE A 1 75 ? -3.68950 2.03120 -1.05638 1.000 8.71811 198 PHE A O 1
ATOM 608 N N . ASN A 1 76 ? -5.53876 0.74726 -0.87878 1.000 8.82050 199 ASN A N 1
ATOM 609 C CA . ASN A 1 76 ? -6.43547 1.86945 -1.15638 1.000 8.86918 199 ASN A CA 1
ATOM 610 C C . ASN A 1 76 ? -6.37398 2.91144 -0.04028 1.000 9.50888 199 ASN A C 1
ATOM 611 O O . ASN A 1 76 ? -6.43411 4.11083 -0.29980 1.000 9.87499 199 ASN A O 1
ATOM 616 N N . LEU A 1 77 ? -6.26161 2.46378 1.20936 1.000 9.18813 200 LEU A N 1
ATOM 617 C CA . LEU A 1 77 ? -6.08841 3.38605 2.32868 1.000 8.65880 200 LEU A CA 1
ATOM 618 C C . LEU A 1 77 ? -4.84027 4.23904 2.14275 1.000 8.73376 200 LEU A C 1
ATOM 619 O O . LEU A 1 77 ? -4.87019 5.46515 2.33378 1.000 8.20907 200 LEU A O 1
ATOM 624 N N . MET A 1 78 ? -3.73034 3.60158 1.79718 1.000 8.38018 201 MET A N 1
ATOM 625 C CA . MET A 1 78 ? -2.48038 4.31402 1.55912 1.000 8.18290 201 MET A CA 1
ATOM 626 C C . MET A 1 78 ? -2.65482 5.41338 0.51482 1.000 7.82176 201 MET A C 1
ATOM 627 O O . MET A 1 78 ? -2.21125 6.54771 0.71910 1.000 8.20139 201 MET A O 1
ATOM 632 N N . VAL A 1 79 ? -3.33282 5.11610 -0.58966 1.000 7.90894 202 VAL A N 1
ATOM 633 C CA . VAL A 1 79 ? -3.44263 6.11494 -1.64918 1.000 8.26930 202 VAL A CA 1
ATOM 634 C C . VAL A 1 79 ? -4.51511 7.14316 -1.32120 1.000 7.32104 202 VAL A C 1
ATOM 635 O O . VAL A 1 79 ? -4.33325 8.34204 -1.56110 1.000 8.01663 202 VAL A O 1
ATOM 639 N N . GLU A 1 80 ? -5.62030 6.72551 -0.68136 1.000 8.72949 203 GLU A N 1
ATOM 640 C CA . GLU A 1 80 ? -6.62487 7.71693 -0.28096 1.000 8.31578 203 GLU A CA 1
ATOM 641 C C . GLU A 1 80 ? -6.09673 8.65576 0.79437 1.000 7.80789 203 GLU A C 1
ATOM 642 O O . GLU A 1 80 ? -6.45241 9.84067 0.81074 1.000 8.77368 203 GLU A O 1
ATOM 648 N N . ASN A 1 81 ? -5.21465 8.16580 1.66500 1.000 7.55111 204 ASN A N 1
ATOM 649 C CA . ASN A 1 81 ? -4.56368 9.07756 2.60292 1.000 8.51891 204 ASN A CA 1
ATOM 650 C C . ASN A 1 81 ? -3.81521 10.18106 1.86100 1.000 7.45688 204 ASN A C 1
ATOM 651 O O . ASN A 1 81 ? -3.86686 11.35520 2.25347 1.000 8.82654 204 ASN A O 1
ATOM 65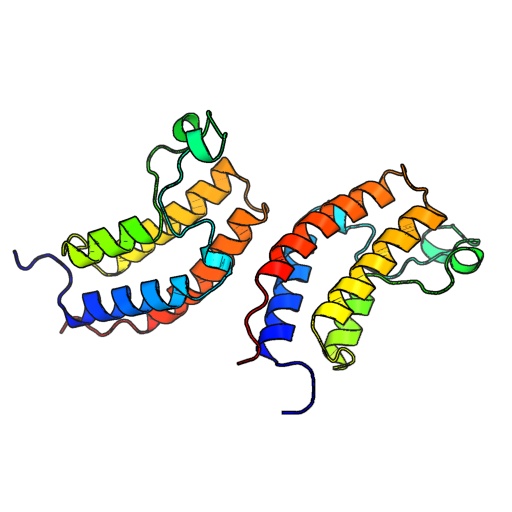6 N N . SER A 1 82 ? -3.07466 9.82708 0.80927 1.000 7.76819 205 SER A N 1
ATOM 657 C CA . SER A 1 82 ? -2.40334 10.84669 0.02163 1.000 8.16557 205 SER A CA 1
ATOM 658 C C . SER A 1 82 ? -3.40406 11.76359 -0.63655 1.000 7.67357 205 SER A C 1
ATOM 659 O O . SER A 1 82 ? -3.20184 12.98167 -0.65484 1.000 7.49379 205 SER A O 1
ATOM 662 N N . ALA A 1 83 ? -4.48183 11.21475 -1.19632 1.000 8.37197 206 ALA A N 1
ATOM 663 C CA . ALA A 1 83 ? -5.47466 12.07759 -1.81908 1.000 8.82215 206 ALA A CA 1
ATOM 664 C C . ALA A 1 83 ? -6.00539 13.11227 -0.84680 1.000 9.70630 206 ALA A C 1
ATOM 665 O O . ALA A 1 83 ? -6.17802 14.27601 -1.20414 1.000 10.47373 206 ALA A O 1
ATOM 667 N N . LYS A 1 84 ? -6.22447 12.72237 0.39928 1.000 9.94978 207 LYS A N 1
ATOM 668 C CA . LYS A 1 84 ? -6.76557 13.64569 1.39441 1.000 12.06678 207 LYS A CA 1
ATOM 669 C C . LYS A 1 84 ? -5.71610 14.63659 1.86577 1.000 9.58006 207 LYS A C 1
ATOM 670 O O . LYS A 1 84 ? -6.00363 15.83497 2.01948 1.000 12.83942 207 LYS A O 1
ATOM 676 N N . PHE A 1 85 ? -4.50615 14.16678 2.13819 1.000 9.04697 208 PHE A N 1
ATOM 677 C CA . PHE A 1 85 ? -3.50975 15.05378 2.72619 1.000 10.26188 208 PHE A CA 1
ATOM 678 C C . PHE A 1 85 ? -2.80723 15.89440 1.67649 1.000 9.00572 208 PHE A C 1
ATOM 679 O O . PHE A 1 85 ? -2.64652 17.10678 1.86463 1.000 10.06287 208 PHE A O 1
ATOM 687 N N . ASN A 1 86 ? -2.31147 15.26801 0.60685 1.000 9.27501 209 ASN A N 1
ATOM 688 C CA . ASN A 1 86 ? -1.60784 15.96119 -0.46091 1.000 9.52491 209 ASN A CA 1
ATOM 689 C C . ASN A 1 86 ? -2.55186 16.51403 -1.51229 1.000 9.97027 209 ASN A C 1
ATOM 690 O O . ASN A 1 86 ? -2.22566 17.52808 -2.13612 1.000 9.08873 209 ASN A O 1
ATOM 695 N N . GLY A 1 87 ? -3.68667 15.86802 -1.75224 1.000 8.18565 210 GLY A N 1
ATOM 696 C CA . GLY A 1 87 ? -4.65991 16.32973 -2.70966 1.000 9.35597 210 GLY A CA 1
ATOM 697 C C . GLY A 1 87 ? -4.89410 15.30379 -3.80317 1.000 7.68984 210 GLY A C 1
ATOM 698 O O . GLY A 1 87 ? -3.98923 14.56097 -4.18071 1.000 8.38428 210 GLY A O 1
ATOM 699 N N . PRO A 1 88 ? -6.10837 15.27009 -4.35627 1.000 7.90210 211 PRO A N 1
ATOM 700 C CA . PRO A 1 88 ? -6.43355 14.24578 -5.36556 1.000 11.01609 211 PRO A CA 1
ATOM 701 C C . PRO A 1 88 ? -5.56986 14.29080 -6.59195 1.000 9.48686 211 PRO A C 1
ATOM 702 O O . PRO A 1 88 ? -5.35132 13.23620 -7.21083 1.000 9.72732 211 PRO A O 1
ATOM 706 N N . THR A 1 89 ? -5.08586 15.47731 -6.95987 1.000 8.17328 212 THR A N 1
ATOM 707 C CA . THR A 1 89 ? -4.31927 15.65815 -8.18053 1.000 9.05774 212 THR A CA 1
ATOM 708 C C . THR A 1 89 ? -2.88417 16.06454 -7.89246 1.000 10.31148 212 THR A C 1
ATOM 709 O O . THR A 1 89 ? -2.16883 16.47660 -8.81017 1.000 10.45587 212 THR A O 1
ATOM 713 N N . ALA A 1 90 ? -2.44417 15.94387 -6.65137 1.000 8.72104 213 ALA A N 1
ATOM 714 C CA . ALA A 1 90 ? -1.04761 16.18756 -6.31566 1.000 9.03691 213 ALA A CA 1
ATOM 715 C C . ALA A 1 90 ? -0.15396 15.11992 -6.94217 1.000 8.89890 213 ALA A C 1
ATOM 716 O O . ALA A 1 90 ? -0.58197 13.98589 -7.18672 1.000 8.33234 213 ALA A O 1
ATOM 718 N N . VAL A 1 91 ? 1.10485 15.48852 -7.18637 1.000 8.83645 214 VAL A N 1
ATOM 719 C CA . VAL A 1 91 ? 2.06326 14.56450 -7.78885 1.000 9.10302 214 VAL A CA 1
ATOM 720 C C . VAL A 1 91 ? 2.14205 13.27569 -6.99656 1.000 7.50713 214 VAL A C 1
ATOM 721 O O . VAL A 1 91 ? 2.06316 12.18257 -7.55889 1.000 7.64436 214 VAL A O 1
ATOM 725 N N . ILE A 1 92 ? 2.30419 13.38223 -5.67850 1.000 7.85704 215 ILE A N 1
ATOM 726 C CA . ILE A 1 92 ? 2.44805 12.17048 -4.87124 1.000 8.45776 215 ILE A CA 1
ATOM 727 C C . ILE A 1 92 ? 1.22400 11.27793 -5.00182 1.000 7.10965 215 ILE A C 1
ATOM 728 O O . ILE A 1 92 ? 1.33633 10.05629 -5.14049 1.000 7.26802 215 ILE A O 1
ATOM 733 N N . THR A 1 93 ? 0.03236 11.86578 -4.96474 1.000 6.91202 216 THR A N 1
ATOM 734 C CA . THR A 1 93 ? -1.17753 11.06928 -5.08406 1.000 8.04314 216 THR A CA 1
ATOM 735 C C . THR A 1 93 ? -1.24995 10.38545 -6.43324 1.000 7.19969 216 THR A C 1
ATOM 736 O O . THR A 1 93 ? -1.63091 9.21746 -6.51560 1.000 7.54257 216 THR A O 1
ATOM 740 N N . GLN A 1 94 ? -0.89807 11.09980 -7.51129 1.000 7.26581 217 GLN A N 1
ATOM 741 C CA . GLN A 1 94 ? -0.95359 10.50780 -8.84914 1.000 7.64631 217 GLN A CA 1
ATOM 742 C C . GLN A 1 94 ? 0.08656 9.40983 -9.00780 1.000 7.72870 217 GLN A C 1
ATOM 743 O O . GLN A 1 94 ? -0.18434 8.39345 -9.64083 1.000 8.37276 217 GLN A O 1
ATOM 749 N N . MET A 1 95 ? 1.25367 9.56096 -8.38819 1.000 7.31585 218 MET A N 1
ATOM 750 C CA . MET A 1 95 ? 2.18614 8.44587 -8.33614 1.000 8.20370 218 MET A CA 1
ATOM 751 C C . MET A 1 95 ? 1.56496 7.25922 -7.61854 1.000 7.74427 218 MET A C 1
ATOM 752 O O . MET A 1 95 ? 1.71327 6.11180 -8.06047 1.000 8.28307 218 MET A O 1
ATOM 757 N N . GLY A 1 96 ? 0.81953 7.52459 -6.54569 1.000 7.82657 219 GLY A N 1
ATOM 758 C CA . GLY A 1 96 ? 0.07420 6.48142 -5.86042 1.000 7.60249 219 GLY A CA 1
ATOM 759 C C . GLY A 1 96 ? -0.94590 5.81805 -6.75778 1.000 6.94795 219 GLY A C 1
ATOM 760 O O . GLY A 1 96 ? -1.06850 4.59481 -6.75292 1.000 7.73935 219 GLY A O 1
ATOM 761 N N . ARG A 1 97 ? -1.66296 6.59993 -7.57290 1.000 7.46739 220 ARG A N 1
ATOM 762 C CA . ARG A 1 97 ? -2.62780 6.00816 -8.49353 1.000 8.14577 220 ARG A CA 1
ATOM 763 C C . ARG A 1 97 ? -1.91489 5.11325 -9.49707 1.000 9.40933 220 ARG A C 1
ATOM 764 O O . ARG A 1 97 ? -2.43506 4.04660 -9.87334 1.000 8.47692 220 ARG A O 1
ATOM 772 N N . ASN A 1 98 ? -0.71781 5.51281 -9.95051 1.000 7.91207 221 ASN A N 1
ATOM 773 C CA . ASN A 1 98 ? 0.00952 4.70165 -10.92342 1.000 8.20958 221 ASN A CA 1
ATOM 774 C C . ASN A 1 98 ? 0.38934 3.36045 -10.31833 1.000 8.86887 221 ASN A C 1
ATOM 775 O O . ASN A 1 98 ? 0.23058 2.30625 -10.95394 1.000 9.27179 221 ASN A O 1
ATOM 780 N N . ILE A 1 99 ? 0.89775 3.36966 -9.08357 1.000 8.12325 222 ILE A N 1
ATOM 781 C CA . ILE A 1 99 ? 1.28455 2.08532 -8.50331 1.000 8.42242 222 ILE A CA 1
ATOM 782 C C . ILE A 1 99 ? 0.06175 1.26668 -8.12995 1.000 8.53571 222 ILE A C 1
ATOM 783 O O . ILE A 1 99 ? 0.09351 0.02291 -8.15054 1.000 8.48860 222 ILE A O 1
ATOM 788 N N . GLN A 1 100 ? -1.03484 1.92936 -7.80619 1.000 8.24592 223 GLN A N 1
ATOM 789 C CA . GLN A 1 100 ? -2.26732 1.23364 -7.46878 1.000 9.57680 223 GLN A CA 1
ATOM 790 C C . GLN A 1 100 ? -2.82651 0.48461 -8.67311 1.000 9.29148 223 GLN A C 1
ATOM 791 O O . GLN A 1 100 ? -3.29660 -0.65584 -8.53637 1.000 8.77383 223 GLN A O 1
ATOM 797 N N . ALA A 1 101 ? -2.70527 1.07557 -9.86366 1.000 10.49748 224 ALA A N 1
ATOM 798 C CA . ALA A 1 101 ? -3.17205 0.40528 -11.07007 1.000 10.38410 224 ALA A CA 1
ATOM 799 C C . ALA A 1 101 ? -2.34153 -0.84396 -11.34712 1.000 8.73917 224 ALA A C 1
ATOM 800 O O . ALA A 1 101 ? -2.88288 -1.89141 -11.72207 1.000 10.30785 224 ALA A O 1
ATOM 802 N N . ALA A 1 102 ? -1.02901 -0.76054 -11.14228 1.000 8.69819 225 ALA A N 1
ATOM 803 C CA . ALA A 1 102 ? -0.17992 -1.93687 -11.31660 1.000 8.62083 225 ALA A CA 1
ATOM 804 C C . ALA A 1 102 ? -0.50992 -3.00595 -10.28800 1.000 8.17084 225 ALA A C 1
ATOM 805 O O . ALA A 1 102 ? -0.61917 -4.20142 -10.61469 1.000 8.70343 225 ALA A O 1
ATOM 807 N N . PHE A 1 103 ? -0.64379 -2.59743 -9.02665 1.000 9.08283 226 PHE A N 1
ATOM 808 C CA . PHE A 1 103 ? -0.98263 -3.54754 -7.98044 1.000 7.62577 226 PHE A CA 1
ATOM 809 C C . PHE A 1 103 ? -2.28398 -4.27630 -8.28774 1.000 7.40825 226 PHE A C 1
ATOM 810 O O . PHE A 1 103 ? -2.36727 -5.50345 -8.11499 1.000 8.16900 226 PHE A O 1
ATOM 818 N N . GLU A 1 104 ? -3.30865 -3.54158 -8.71356 1.000 8.29423 227 GLU A N 1
ATOM 819 C CA . GLU A 1 104 ? -4.58084 -4.17386 -9.05339 1.000 9.30793 227 GLU A CA 1
ATOM 820 C C . GLU A 1 104 ? -4.41747 -5.24819 -10.11857 1.000 9.32554 227 GLU A C 1
ATOM 821 O O . GLU A 1 104 ? -5.04317 -6.31423 -10.03349 1.000 9.66860 227 GLU A O 1
ATOM 827 N N . LYS A 1 105 ? -3.59015 -4.99753 -11.12823 1.000 9.41537 228 LYS A N 1
ATOM 828 C CA . LYS A 1 105 ? -3.40447 -6.02181 -12.15379 1.000 9.91168 228 LYS A CA 1
ATOM 829 C C . LYS A 1 105 ? -2.79948 -7.28406 -11.57408 1.000 8.44643 228 LYS A C 1
ATOM 830 O O . LYS A 1 105 ? -3.23999 -8.39551 -11.90156 1.000 9.23140 228 LYS A O 1
ATOM 836 N N . HIS A 1 106 ? -1.82646 -7.14806 -10.66759 1.000 8.14790 229 HIS A N 1
ATOM 837 C CA . HIS A 1 106 ? -1.27506 -8.34100 -10.03905 1.000 7.98523 229 HIS A CA 1
ATOM 838 C C . HIS A 1 106 ? -2.30470 -9.01238 -9.15314 1.000 8.61858 229 HIS A C 1
ATOM 839 O O . HIS A 1 106 ? -2.38867 -10.24469 -9.12912 1.000 8.77530 229 HIS A O 1
ATOM 846 N N . MET A 1 107 ? -3.13009 -8.23645 -8.45092 1.000 8.49963 230 MET A N 1
ATOM 847 C CA . MET A 1 107 ? -4.10268 -8.83767 -7.55779 1.000 8.55204 230 MET A CA 1
ATOM 848 C C . MET A 1 107 ? -5.19355 -9.58723 -8.32210 1.000 9.87694 230 MET A C 1
ATOM 849 O O . MET A 1 107 ? -5.74464 -10.55374 -7.78862 1.000 9.26030 230 MET A O 1
ATOM 854 N N . LEU A 1 108 ? -5.47631 -9.19249 -9.57352 1.000 8.35617 231 LEU A N 1
ATOM 855 C CA . LEU A 1 108 ? -6.39422 -9.94973 -10.41905 1.000 8.82643 231 LEU A CA 1
ATOM 856 C C . LEU A 1 108 ? -5.85110 -11.34308 -10.69840 1.000 10.16452 231 LEU A C 1
ATOM 857 O O . LEU A 1 108 ? -6.64219 -12.26007 -10.98098 1.000 12.81132 231 LEU A O 1
ATOM 862 N N . ASN A 1 109 ? -4.53058 -11.53973 -10.58979 1.000 9.30479 232 ASN A N 1
ATOM 863 C CA . ASN A 1 109 ? -3.92163 -12.83573 -10.86106 1.000 9.75933 232 ASN A CA 1
ATOM 864 C C . ASN A 1 109 ? -3.64179 -13.64263 -9.59164 1.000 10.77314 232 ASN A C 1
ATOM 865 O O . ASN A 1 109 ? -2.91761 -14.63872 -9.63777 1.000 11.30462 232 ASN A O 1
ATOM 870 N N . MET A 1 110 ? -4.24862 -13.26935 -8.47466 1.000 9.38613 233 MET A N 1
ATOM 871 C CA . MET A 1 110 ? -4.07333 -13.99801 -7.22507 1.000 10.24283 233 MET A CA 1
ATOM 872 C C . MET A 1 110 ? -4.53121 -15.44110 -7.41087 1.000 10.69595 233 MET A C 1
ATOM 873 O O . MET A 1 110 ? -5.62838 -15.66561 -7.92664 1.000 10.63330 233 MET A O 1
ATOM 878 N N . PRO A 1 111 ? -3.73903 -16.42970 -7.00987 1.000 9.66413 234 PRO A N 1
ATOM 879 C CA . PRO A 1 111 ? -4.19298 -17.82538 -7.11693 1.000 10.34148 234 PRO A CA 1
ATOM 880 C C . PRO A 1 111 ? -5.3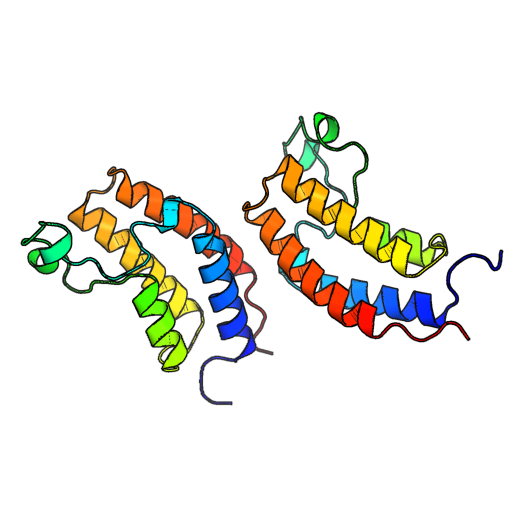7521 -18.08618 -6.20458 1.000 11.76027 234 PRO A C 1
ATOM 881 O O . PRO A 1 111 ? -5.52469 -17.46649 -5.14865 1.000 11.18213 234 PRO A O 1
ATOM 885 N N . ALA A 1 112 ? -6.22194 -19.03530 -6.61215 1.000 10.99804 235 ALA A N 1
ATOM 886 C CA . ALA A 1 112 ? -7.35505 -19.43082 -5.79100 1.000 13.20981 235 ALA A CA 1
ATOM 887 C C . ALA A 1 112 ? -6.87384 -20.08280 -4.50331 1.000 12.40625 235 ALA A C 1
ATOM 888 O O . ALA A 1 112 ? -5.80945 -20.70435 -4.46402 1.000 12.63349 235 ALA A O 1
ATOM 890 N N . LYS A 1 113 ? -7.67951 -19.94441 -3.44675 1.000 13.75755 236 LYS A N 1
ATOM 891 C CA . LYS A 1 113 ? -7.27107 -20.51094 -2.16090 1.000 15.40979 236 LYS A CA 1
ATOM 892 C C . LYS A 1 113 ? -7.25383 -22.03366 -2.21522 1.000 14.74427 236 LYS A C 1
ATOM 893 O O . LYS A 1 113 ? -6.32952 -22.67954 -1.69673 1.000 16.41800 236 LYS A O 1
ATOM 899 N N . ASP A 1 114 ? -8.26914 -22.62641 -2.84371 1.000 14.77549 237 ASP A N 1
ATOM 900 C CA . ASP A 1 114 ? -8.44880 -24.06757 -2.86230 1.000 15.25290 237 ASP A CA 1
ATOM 901 C C . ASP A 1 114 ? -8.60705 -24.51456 -4.29269 1.000 15.85809 237 ASP A C 1
ATOM 902 O O . ASP A 1 114 ? -8.67717 -23.72253 -5.23498 1.000 16.58733 237 ASP A O 1
ATOM 908 N N . ALA B 1 2 ? 15.37832 -2.85609 -31.65175 1.000 26.58064 125 ALA B N 1
ATOM 909 C CA . ALA B 1 2 ? 14.65818 -1.89079 -30.82698 1.000 6.51319 125 ALA B CA 1
ATOM 910 C C . ALA B 1 2 ? 14.95650 -0.42895 -31.11634 1.000 38.24064 125 ALA B C 1
ATOM 911 O O . ALA B 1 2 ? 15.43980 0.29143 -30.23840 1.000 51.34756 125 ALA B O 1
ATOM 913 N N . MET B 1 3 ? 14.63357 0.02121 -32.32765 1.000 32.92211 126 MET B N 1
ATOM 914 C CA . MET B 1 3 ? 14.97829 1.36761 -32.77062 1.000 33.53061 126 MET B CA 1
ATOM 915 C C . MET B 1 3 ? 13.80791 2.31963 -32.56992 1.000 28.79410 126 MET B C 1
ATOM 916 O O . MET B 1 3 ? 12.68522 2.04950 -33.01154 1.000 26.24227 126 MET B O 1
ATOM 921 N N . GLY B 1 4 ? 14.08981 3.44246 -31.93002 1.000 27.94116 127 GLY B N 1
ATOM 922 C CA . GLY B 1 4 ? 13.07446 4.34179 -31.42752 1.000 25.39212 127 GLY B CA 1
ATOM 923 C C . GLY B 1 4 ? 13.07931 4.38968 -29.90893 1.000 19.90065 127 GLY B C 1
ATOM 924 O O . GLY B 1 4 ? 13.78194 3.64224 -29.22991 1.000 20.76794 127 GLY B O 1
ATOM 925 N N . ILE B 1 5 ? 12.26693 5.30518 -29.39287 1.000 16.14065 128 ILE B N 1
ATOM 926 C CA . ILE B 1 5 ? 12.15880 5.47501 -27.93650 1.000 15.46355 128 ILE B CA 1
ATOM 927 C C . ILE B 1 5 ? 11.60047 4.19934 -27.31626 1.000 13.76142 128 ILE B C 1
ATOM 928 O O . ILE B 1 5 ? 10.61759 3.63371 -27.83600 1.000 15.95897 128 ILE B O 1
ATOM 933 N N . PRO B 1 6 ? 12.16688 3.69451 -26.22174 1.000 13.64928 129 PRO B N 1
ATOM 934 C CA . PRO B 1 6 ? 11.58013 2.50624 -25.58810 1.000 15.56893 129 PRO B CA 1
ATOM 935 C C . PRO B 1 6 ? 10.12180 2.75068 -25.23696 1.000 12.76616 129 PRO B C 1
ATOM 936 O O . PRO B 1 6 ? 9.73747 3.82554 -24.75075 1.000 11.80600 129 PRO B O 1
ATOM 940 N N . GLN B 1 7 ? 9.30279 1.73305 -25.47455 1.000 13.21059 130 GLN B N 1
ATOM 941 C CA . GLN B 1 7 ? 7.87382 1.96336 -25.43792 1.000 13.27340 130 GLN B CA 1
ATOM 942 C C . GLN B 1 7 ? 7.35710 2.22932 -24.03162 1.000 12.26464 130 GLN B C 1
ATOM 943 O O . GLN B 1 7 ? 6.42220 3.02622 -23.87464 1.000 12.69925 130 GLN B O 1
ATOM 949 N N . HIS B 1 8 ? 7.96252 1.61698 -23.00334 1.000 11.75839 131 HIS B N 1
ATOM 950 C CA . HIS B 1 8 ? 7.56998 1.89417 -21.62707 1.000 12.34965 131 HIS B CA 1
ATOM 951 C C . HIS B 1 8 ? 7.94195 3.30163 -21.21280 1.000 11.26304 131 HIS B C 1
ATOM 952 O O . HIS B 1 8 ? 7.31950 3.85701 -20.30715 1.000 11.50661 131 HIS B O 1
ATOM 959 N N . GLN B 1 9 ? 8.96936 3.86905 -21.84557 1.000 9.87078 132 GLN B N 1
ATOM 960 C CA . GLN B 1 9 ? 9.34292 5.24501 -21.56565 1.000 9.25305 132 GLN B CA 1
ATOM 961 C C . GLN B 1 9 ? 8.35187 6.21677 -22.18995 1.000 10.94223 132 GLN B C 1
ATOM 962 O O . GLN B 1 9 ? 7.94396 7.19926 -21.55467 1.000 9.79147 132 GLN B O 1
ATOM 968 N N . GLN B 1 10 ? 7.94860 5.97276 -23.43457 1.000 11.27845 133 GLN B N 1
ATOM 969 C CA . GLN B 1 10 ? 6.88067 6.78026 -24.01126 1.000 13.20081 133 GLN B CA 1
ATOM 970 C C . GLN B 1 10 ? 5.62095 6.70597 -23.15473 1.000 12.10141 133 GLN B C 1
ATOM 971 O O . GLN B 1 10 ? 4.93708 7.71681 -22.92712 1.000 12.38201 133 GLN B O 1
ATOM 977 N N . LYS B 1 11 ? 5.30999 5.52101 -22.65564 1.000 11.49257 134 LYS B N 1
ATOM 978 C CA . LYS B 1 11 ? 4.10339 5.36910 -21.86138 1.000 11.20848 134 LYS B CA 1
ATOM 979 C C . LYS B 1 11 ? 4.17389 6.16538 -20.55665 1.000 10.76787 134 LYS B C 1
ATOM 980 O O . LYS B 1 11 ? 3.18533 6.78234 -20.14715 1.000 11.26470 134 LYS B O 1
ATOM 986 N N . HIS B 1 12 ? 5.33127 6.15724 -19.88983 1.000 10.16825 135 HIS B N 1
ATOM 987 C CA . HIS B 1 12 ? 5.48208 6.96162 -18.68408 1.000 10.14913 135 HIS B CA 1
ATOM 988 C C . HIS B 1 12 ? 5.35351 8.44585 -18.97849 1.000 9.59820 135 HIS B C 1
ATOM 989 O O . HIS B 1 12 ? 4.73256 9.19210 -18.21176 1.000 10.17832 135 HIS B O 1
ATOM 996 N N . ALA B 1 13 ? 5.90688 8.88421 -20.10496 1.000 9.67023 136 ALA B N 1
ATOM 997 C CA . ALA B 1 13 ? 5.78430 10.27677 -20.50661 1.000 9.30696 136 ALA B CA 1
ATOM 998 C C . ALA B 1 13 ? 4.34190 10.65696 -20.77243 1.000 10.19266 136 ALA B C 1
ATOM 999 O O . ALA B 1 13 ? 3.90180 11.74076 -20.38118 1.000 10.01613 136 ALA B O 1
ATOM 1001 N N . LEU B 1 14 ? 3.59559 9.79610 -21.45903 1.000 10.69528 137 LEU B N 1
ATOM 1002 C CA . LEU B 1 14 ? 2.17939 10.06321 -21.69967 1.000 12.01141 137 LEU B CA 1
ATOM 1003 C C . LEU B 1 14 ? 1.41902 10.15521 -20.38530 1.000 11.20811 137 LEU B C 1
ATOM 1004 O O . LEU B 1 14 ? 0.54197 11.01858 -20.20803 1.000 10.30721 137 LEU B O 1
ATOM 1009 N N . MET B 1 15 ? 1.75477 9.29138 -19.43153 1.000 10.59692 138 MET B N 1
ATOM 1010 C CA . MET B 1 15 ? 1.14142 9.39014 -18.11204 1.000 9.89037 138 MET B CA 1
ATOM 1011 C C . MET B 1 15 ? 1.44090 10.73761 -17.46823 1.000 9.13615 138 MET B C 1
ATOM 1012 O O . MET B 1 15 ? 0.56029 11.33965 -16.84353 1.000 9.42678 138 MET B O 1
ATOM 1017 N N . ALA B 1 16 ? 2.68475 11.20297 -17.58560 1.000 9.25303 139 ALA B N 1
ATOM 1018 C CA . ALA B 1 16 ? 3.06283 12.48463 -16.99305 1.000 8.50295 139 ALA B CA 1
ATOM 1019 C C . ALA B 1 16 ? 2.27362 13.63521 -17.59895 1.000 9.38020 139 ALA B C 1
ATOM 1020 O O . ALA B 1 16 ? 1.83810 14.54498 -16.88558 1.000 9.75356 139 ALA B O 1
ATOM 1022 N N . ILE B 1 17 ? 2.12201 13.62989 -18.91944 1.000 8.86746 140 ILE B N 1
ATOM 1023 C CA . ILE B 1 17 ? 1.31081 14.63513 -19.58348 1.000 9.38485 140 ILE B CA 1
ATOM 1024 C C . ILE B 1 17 ? -0.12379 14.58424 -19.07552 1.000 8.98803 140 ILE B C 1
ATOM 1025 O O . ILE B 1 17 ? -0.72214 15.62117 -18.75870 1.000 8.97709 140 ILE B O 1
ATOM 1030 N N . LYS B 1 18 ? -0.70719 13.39101 -19.01230 1.000 9.15787 141 LYS B N 1
ATOM 1031 C CA . LYS B 1 18 ? -2.07348 13.28839 -18.51491 1.000 9.54907 141 LYS B CA 1
ATOM 1032 C C . LYS B 1 18 ? -2.18043 13.75239 -17.07938 1.000 8.23721 141 LYS B C 1
ATOM 1033 O O . LYS B 1 18 ? -3.17272 14.38173 -16.69936 1.000 9.41610 141 LYS B O 1
ATOM 1039 N N . ALA B 1 19 ? -1.14529 13.50761 -16.28663 1.000 8.56120 142 ALA B N 1
ATOM 1040 C CA . ALA B 1 19 ? -1.17234 13.94201 -14.89531 1.000 9.34037 142 ALA B CA 1
ATOM 1041 C C . ALA B 1 19 ? -1.22959 15.45859 -14.79716 1.000 8.05605 142 ALA B C 1
ATOM 1042 O O . ALA B 1 19 ? -1.97944 16.00156 -13.97997 1.000 9.36015 142 ALA B O 1
ATOM 1044 N N . VAL B 1 20 ? -0.40278 16.16577 -15.56833 1.000 7.78011 143 VAL B N 1
ATOM 1045 C CA . VAL B 1 20 ? -0.42127 17.61585 -15.43068 1.000 9.21618 143 VAL B CA 1
ATOM 1046 C C . VAL B 1 20 ? -1.68093 18.20247 -16.02762 1.000 8.58918 143 VAL B C 1
ATOM 1047 O O . VAL B 1 20 ? -2.12709 19.26221 -15.59336 1.000 8.85307 143 VAL B O 1
ATOM 1051 N N . LYS B 1 21 ? -2.30197 17.52026 -16.98086 1.000 7.91566 144 LYS B N 1
ATOM 1052 C CA . LYS B 1 21 ? -3.56177 18.00190 -17.52098 1.000 7.92799 144 LYS B CA 1
ATOM 1053 C C . LYS B 1 21 ? -4.69816 17.95551 -16.52221 1.000 9.95159 144 LYS B C 1
ATOM 1054 O O . LYS B 1 21 ? -5.70407 18.63971 -16.73163 1.000 9.05111 144 LYS B O 1
ATOM 1060 N N . ARG B 1 22 ? -4.55893 17.19215 -15.43651 1.000 8.10322 145 ARG B N 1
ATOM 1061 C CA . ARG B 1 22 ? -5.52407 17.19466 -14.34649 1.000 8.38131 145 ARG B CA 1
ATOM 1062 C C . ARG B 1 22 ? -5.43940 18.45239 -13.49809 1.000 9.55787 145 ARG B C 1
ATOM 1063 O O . ARG B 1 22 ? -6.26374 18.62175 -12.58628 1.000 10.28923 145 ARG B O 1
ATOM 1071 N N . LEU B 1 23 ? -4.46127 19.31836 -13.76214 1.000 8.58199 146 LEU B N 1
ATOM 1072 C CA . LEU B 1 23 ? -4.34294 20.61596 -13.10742 1.000 9.96481 146 LEU B CA 1
ATOM 1073 C C . LEU B 1 23 ? -4.97585 21.69209 -13.97324 1.000 8.92088 146 LEU B C 1
ATOM 1074 O O . LEU B 1 23 ? -4.73251 21.75372 -15.17615 1.000 8.29766 146 LEU B O 1
ATOM 1079 N N . LYS B 1 24 ? -5.72899 22.59429 -13.34146 1.000 8.18116 147 LYS B N 1
ATOM 1080 C CA . LYS B 1 24 ? -6.33732 23.67940 -14.09789 1.000 7.91078 147 LYS B CA 1
ATOM 1081 C C . LYS B 1 24 ? -5.29466 24.58233 -14.73173 1.000 8.09496 147 LYS B C 1
ATOM 1082 O O . LYS B 1 24 ? -5.54946 25.17013 -15.78672 1.000 8.45660 147 LYS B O 1
ATOM 1088 N N . ASP B 1 25 ? -4.09622 24.65976 -14.13732 1.000 7.64025 148 ASP B N 1
ATOM 1089 C CA . ASP B 1 25 ? -3.00377 25.41824 -14.73134 1.000 7.82082 148 ASP B CA 1
ATOM 1090 C C . ASP B 1 25 ? -2.54021 24.89558 -16.07853 1.000 8.10537 148 ASP B C 1
ATOM 1091 O O . ASP B 1 25 ? -1.79906 25.60582 -16.75692 1.000 8.00412 148 ASP B O 1
ATOM 1096 N N . ALA B 1 26 ? -2.92930 23.69392 -16.48653 1.000 7.76002 149 ALA B N 1
ATOM 1097 C CA . ALA B 1 26 ? -2.57867 23.21697 -17.81328 1.000 7.50930 149 ALA B CA 1
ATOM 1098 C C . ALA B 1 26 ? -3.38202 23.89274 -18.90357 1.000 6.81858 149 ALA B C 1
ATOM 1099 O O . ALA B 1 26 ? -2.97959 23.85413 -20.06431 1.000 7.73783 149 ALA B O 1
ATOM 1101 N N . ARG B 1 27 ? -4.49419 24.53016 -18.55527 1.000 7.41324 150 ARG B N 1
ATOM 1102 C CA . ARG B 1 27 ? -5.44378 24.96914 -19.56953 1.000 7.78051 150 ARG B CA 1
ATOM 1103 C C . ARG B 1 27 ? -4.85199 25.89005 -20.62624 1.000 8.20158 150 ARG B C 1
ATOM 1104 O O . ARG B 1 27 ? -5.19289 25.70588 -21.80411 1.000 8.33396 150 ARG B O 1
ATOM 1112 N N . PRO B 1 28 ? -3.98867 26.86504 -20.30940 1.000 7.63325 151 PRO B N 1
ATOM 1113 C CA . PRO B 1 28 ? -3.44238 27.71480 -21.36906 1.000 7.73435 151 PRO B CA 1
ATOM 1114 C C . PRO B 1 28 ? -2.58518 26.94591 -22.35697 1.000 7.61981 151 PRO B C 1
ATOM 1115 O O . PRO B 1 28 ? -2.24010 27.52327 -23.40333 1.000 9.50416 151 PRO B O 1
ATOM 1119 N N . PHE B 1 29 ? -2.20079 25.70937 -22.05700 1.000 8.24903 152 PHE B N 1
ATOM 1120 C CA . PHE B 1 29 ? -1.20324 24.97114 -22.81065 1.000 7.67464 152 PHE B CA 1
ATOM 1121 C C . PHE B 1 29 ? -1.78483 23.77151 -23.54031 1.000 8.22440 152 PHE B C 1
ATOM 1122 O O . PHE B 1 29 ? -1.04114 23.01733 -24.17473 1.000 8.43002 152 PHE B O 1
ATOM 1130 N N . LEU B 1 30 ? -3.10276 23.60592 -23.50168 1.000 8.02185 153 LEU B N 1
ATOM 1131 C CA . LEU B 1 30 ? -3.70172 22.38345 -24.02382 1.000 8.26024 153 LEU B CA 1
ATOM 1132 C C . LEU B 1 30 ? -3.58417 22.28335 -25.53359 1.000 9.47727 153 LEU B C 1
ATOM 1133 O O . LEU B 1 30 ? -3.39415 21.18071 -26.06547 1.000 12.71553 153 LEU B O 1
ATOM 1138 N N . GLN B 1 31 ? -3.73580 23.38362 -26.23784 1.000 9.27153 154 GLN B N 1
ATOM 1139 C CA . GLN B 1 31 ? -3.75136 23.36886 -27.68805 1.000 10.34216 154 GLN B CA 1
ATOM 1140 C C . GLN B 1 31 ? -2.87706 24.49904 -28.19861 1.000 9.31626 154 GLN B C 1
ATOM 1141 O O . GLN B 1 31 ? -2.49737 25.40377 -27.44022 1.000 9.56232 154 GLN B O 1
ATOM 1147 N N . PRO B 1 32 ? -2.51846 24.46406 -29.48553 1.000 8.28698 155 PRO B N 1
ATOM 1148 C CA . PRO B 1 32 ? -1.60856 25.49016 -30.00475 1.000 9.46434 155 PRO B CA 1
ATOM 1149 C C . PRO B 1 32 ? -2.14675 26.88108 -29.76681 1.000 7.50018 155 PRO B C 1
ATOM 1150 O O . PRO B 1 32 ? -3.34635 27.13351 -29.90874 1.000 8.49656 155 PRO B O 1
ATOM 1154 N N . VAL B 1 33 ? -1.25137 27.78014 -29.38210 1.000 8.98794 156 VAL B N 1
ATOM 1155 C CA . VAL B 1 33 ? -1.63809 29.17882 -29.35712 1.000 8.43336 156 VAL B CA 1
ATOM 1156 C C . VAL B 1 33 ? -2.16253 29.56699 -30.72845 1.000 9.21806 156 VAL B C 1
ATOM 1157 O O . VAL B 1 33 ? -1.52616 29.31177 -31.75805 1.000 9.83676 156 VAL B O 1
ATOM 1161 N N . ASP B 1 34 ? -3.33146 30.18145 -30.74880 1.000 10.33828 157 ASP B N 1
ATOM 1162 C CA . ASP B 1 34 ? -4.00142 30.51961 -31.99721 1.000 11.19273 157 ASP B CA 1
ATOM 1163 C C . ASP B 1 34 ? -4.11012 32.03201 -32.00678 1.000 10.09729 157 ASP B C 1
ATOM 1164 O O . ASP B 1 34 ? -4.99003 32.59998 -31.33260 1.000 10.38741 157 ASP B O 1
ATOM 1169 N N . PRO B 1 35 ? -3.22505 32.72134 -32.72129 1.000 9.23482 158 PRO B N 1
ATOM 1170 C CA . PRO B 1 35 ? -3.22382 34.19105 -32.65739 1.000 10.34271 158 PRO B CA 1
ATOM 1171 C C . PRO B 1 35 ? -4.49396 34.80912 -33.20898 1.000 9.87248 158 PRO B C 1
ATOM 1172 O O . PRO B 1 35 ? -4.82250 35.94084 -32.82284 1.000 10.56695 158 PRO B O 1
ATOM 1176 N N . VAL B 1 36 ? -5.25503 34.07961 -34.02642 1.000 9.81454 159 VAL B N 1
ATOM 1177 C CA . VAL B 1 36 ? -6.53243 34.56757 -34.51790 1.000 10.71969 159 VAL B CA 1
ATOM 1178 C C . VAL B 1 36 ? -7.60557 34.39980 -33.45299 1.000 11.23283 159 VAL B C 1
ATOM 1179 O O . VAL B 1 36 ? -8.28315 35.36089 -33.07511 1.000 14.08498 159 VAL B O 1
ATOM 1183 N N . ALA B 1 37 ? -7.76812 33.18776 -32.93551 1.000 11.26777 160 ALA B N 1
ATOM 1184 C CA . ALA B 1 37 ? -8.79439 32.93848 -31.92896 1.000 11.44818 160 ALA B CA 1
ATOM 1185 C C . ALA B 1 37 ? -8.52535 33.69188 -30.63441 1.000 10.93363 160 ALA B C 1
ATOM 1186 O O . ALA B 1 37 ? -9.47010 34.05619 -29.92125 1.000 12.45049 160 ALA B O 1
ATOM 1188 N N . LEU B 1 38 ? -7.25833 33.93390 -30.30762 1.000 10.84554 161 LEU B N 1
ATOM 1189 C CA . LEU B 1 38 ? -6.88718 34.61212 -29.07625 1.000 10.86566 161 LEU B CA 1
ATOM 1190 C C . LEU B 1 38 ? -6.65112 36.09440 -29.27143 1.000 12.12801 161 LEU B C 1
ATOM 1191 O O . LEU B 1 38 ? -6.31911 36.78312 -28.31104 1.000 13.19672 161 LEU B O 1
ATOM 1196 N N . ASN B 1 39 ? -6.81778 36.60359 -30.49384 1.000 11.10510 162 ASN B N 1
ATOM 1197 C CA . ASN B 1 39 ? -6.68505 38.02275 -30.78535 1.000 12.52534 162 ASN B CA 1
ATOM 1198 C C . ASN B 1 39 ? -5.32958 38.57233 -30.33255 1.000 12.59869 162 ASN B C 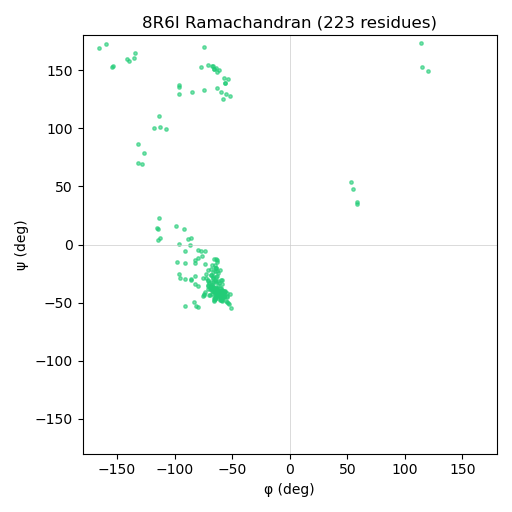1
ATOM 1199 O O . ASN B 1 39 ? -5.23669 39.61353 -29.68483 1.000 14.01688 162 ASN B O 1
ATOM 1204 N N . ILE B 1 40 ? -4.26416 37.86404 -30.68730 1.000 11.73555 163 ILE B N 1
ATOM 1205 C CA . ILE B 1 40 ? -2.90142 38.29144 -30.37492 1.000 10.59472 163 ILE B CA 1
ATOM 1206 C C . ILE B 1 40 ? -2.09125 38.16174 -31.65929 1.000 10.34336 163 ILE B C 1
ATOM 1207 O O . ILE B 1 40 ? -1.21372 37.29464 -31.77630 1.000 10.66792 163 ILE B O 1
ATOM 1212 N N . PRO B 1 41 ? -2.34582 39.00838 -32.65479 1.000 9.84117 164 PRO B N 1
ATOM 1213 C CA . PRO B 1 41 ? -1.73675 38.79221 -33.98747 1.000 10.26372 164 PRO B CA 1
ATOM 1214 C C . PRO B 1 41 ? -0.22247 38.88213 -34.01896 1.000 9.33938 164 PRO B C 1
ATOM 1215 O O . PRO B 1 41 ? 0.39994 38.40187 -34.97940 1.000 10.53580 164 PRO B O 1
ATOM 1219 N N . LEU B 1 42 ? 0.39920 39.51264 -33.02926 1.000 10.31324 165 LEU B N 1
ATOM 1220 C CA . LEU B 1 42 ? 1.85252 39.61955 -33.00619 1.000 9.74590 165 LEU B CA 1
ATOM 1221 C C . LEU B 1 42 ? 2.52034 38.35107 -32.49547 1.000 9.18156 165 LEU B C 1
ATOM 1222 O O . LEU B 1 42 ? 3.76249 38.26454 -32.52661 1.000 10.75548 165 LEU B O 1
ATOM 1227 N N . TYR B 1 43 ? 1.73575 37.35461 -32.05256 1.000 8.86746 166 TYR B N 1
ATOM 1228 C CA . TYR B 1 43 ? 2.30405 36.20935 -31.34566 1.000 9.24173 166 TYR B CA 1
ATOM 1229 C C . TYR B 1 43 ? 3.47062 35.56465 -32.08519 1.000 8.12048 166 TYR B C 1
ATOM 1230 O O . TYR B 1 43 ? 4.55507 35.40015 -31.51253 1.000 8.46060 166 TYR B O 1
ATOM 1239 N N . PHE B 1 44 ? 3.27157 35.16691 -33.35144 1.000 8.75593 167 PHE B N 1
ATOM 1240 C CA . PHE B 1 44 ? 4.33369 34.45547 -34.05224 1.000 11.38004 167 PHE B CA 1
ATOM 1241 C C . PHE B 1 44 ? 5.45349 35.37365 -34.51839 1.000 11.33403 167 PHE B C 1
ATOM 1242 O O . PHE B 1 44 ? 6.49395 34.86717 -34.94265 1.000 12.16877 167 PHE B O 1
ATOM 1250 N N . ASN B 1 45 ? 5.27711 36.68513 -34.43996 1.000 10.88416 168 ASN B N 1
ATOM 1251 C CA . ASN B 1 45 ? 6.41802 37.56925 -34.60944 1.000 13.45053 168 ASN B CA 1
ATOM 1252 C C . ASN B 1 45 ? 7.41185 37.39771 -33.46558 1.000 12.28263 168 ASN B C 1
ATOM 1253 O O . ASN B 1 45 ? 8.62926 37.43235 -33.67234 1.000 13.84185 168 ASN B O 1
ATOM 1258 N N . PHE B 1 46 ? 6.90991 37.19658 -32.25132 1.000 10.80405 169 PHE B N 1
ATOM 1259 C CA . PHE B 1 46 ? 7.73898 37.03445 -31.06489 1.000 11.93862 169 PHE B CA 1
ATOM 1260 C C . PHE B 1 46 ? 8.09670 35.58753 -30.77431 1.000 10.05105 169 PHE B C 1
ATOM 1261 O O . PHE B 1 46 ? 9.18476 35.33011 -30.25170 1.000 11.36188 169 PHE B O 1
ATOM 1269 N N . ILE B 1 47 ? 7.23331 34.63854 -31.14389 1.000 8.74055 170 ILE B N 1
ATOM 1270 C CA . ILE B 1 47 ? 7.37526 33.21845 -30.85298 1.000 8.70127 170 ILE B CA 1
ATOM 1271 C C . ILE B 1 47 ? 7.61595 32.49412 -32.17203 1.000 10.37827 170 ILE B C 1
ATOM 1272 O O . ILE B 1 47 ? 6.68618 32.17632 -32.93599 1.000 10.00428 170 ILE B O 1
ATOM 1277 N N . LYS B 1 48 ? 8.88233 32.17560 -32.41300 1.000 10.50943 171 LYS B N 1
ATOM 1278 C CA . LYS B 1 48 ? 9.26930 31.55276 -33.67769 1.000 11.81412 171 LYS B CA 1
ATOM 1279 C C . LYS B 1 48 ? 9.04211 30.04666 -33.68900 1.000 13.01500 171 LYS B C 1
ATOM 1280 O O . LYS B 1 48 ? 8.82707 29.48109 -34.76995 1.000 13.74742 171 LYS B O 1
ATOM 1286 N N . ARG B 1 49 ? 9.08015 29.36718 -32.52117 1.000 12.20693 172 ARG B N 1
ATOM 1287 C CA . ARG B 1 49 ? 8.85671 27.91967 -32.42258 1.000 12.34815 172 ARG B CA 1
ATOM 1288 C C . ARG B 1 49 ? 7.76728 27.65478 -31.39585 1.000 11.07292 172 ARG B C 1
ATOM 1289 O O . ARG B 1 49 ? 8.05567 27.26614 -30.24755 1.000 11.68613 172 ARG B O 1
ATOM 1297 N N . PRO B 1 50 ? 6.50407 27.83955 -31.76492 1.000 9.83564 173 PRO B N 1
ATOM 1298 C CA . PRO B 1 50 ? 5.40743 27.54152 -30.83318 1.000 9.68709 173 PRO B CA 1
ATOM 1299 C C . PRO B 1 50 ? 5.40821 26.07096 -30.43448 1.000 10.23504 173 PRO B C 1
ATOM 1300 O O . PRO B 1 50 ? 5.85087 25.19867 -31.18125 1.000 10.12403 173 PRO B O 1
ATOM 1304 N N . MET B 1 51 ? 4.94056 25.80535 -29.21824 1.000 8.92549 174 MET B N 1
ATOM 1305 C CA . MET B 1 51 ? 4.80845 24.45729 -28.70814 1.000 9.53093 174 MET B CA 1
ATOM 1306 C C . MET B 1 51 ? 3.69588 24.43526 -27.66685 1.000 8.34609 174 MET B C 1
ATOM 1307 O O . MET B 1 51 ? 3.39651 25.45738 -27.05117 1.000 8.87385 174 MET B O 1
ATOM 1312 N N . ASP B 1 52 ? 3.07462 23.26493 -27.50556 1.000 8.64500 175 ASP B N 1
ATOM 1313 C CA . ASP B 1 52 ? 1.87812 23.08964 -26.67877 1.000 8.51824 175 ASP B CA 1
ATOM 1314 C C . ASP B 1 52 ? 1.68249 21.59269 -26.44431 1.000 9.03400 175 ASP B C 1
ATOM 1315 O O . ASP B 1 52 ? 2.34540 20.75899 -27.06093 1.000 8.70427 175 ASP B O 1
ATOM 1320 N N . LEU B 1 53 ? 0.76977 21.26422 -25.52507 1.000 8.13728 176 LEU B N 1
ATOM 1321 C CA . LEU B 1 53 ? 0.59797 19.87011 -25.13540 1.000 8.58405 176 LEU B CA 1
ATOM 1322 C C . LEU B 1 53 ? 0.01934 19.01907 -26.25203 1.000 9.64667 176 LEU B C 1
ATOM 1323 O O . LEU B 1 53 ? 0.34658 17.83225 -26.34479 1.000 11.17606 176 LEU B O 1
ATOM 1328 N N . GLN B 1 54 ? -0.88052 19.57471 -27.06106 1.000 9.63569 177 GLN B N 1
ATOM 1329 C CA . GLN B 1 54 ? -1.40599 18.81739 -28.18546 1.000 9.72231 177 GLN B CA 1
ATOM 1330 C C . GLN B 1 54 ? -0.29231 18.43276 -29.13491 1.000 9.34026 177 GLN B C 1
ATOM 1331 O O . GLN B 1 54 ? -0.22796 17.27894 -29.58767 1.000 11.17698 177 GLN B O 1
ATOM 1337 N N . THR B 1 55 ? 0.56708 19.39439 -29.48637 1.000 9.77816 178 THR B N 1
ATOM 1338 C CA . THR B 1 55 ? 1.66525 19.10682 -30.39958 1.000 9.15597 178 THR B CA 1
ATOM 1339 C C . THR B 1 55 ? 2.58773 18.03869 -29.83235 1.000 11.12756 178 THR B C 1
ATOM 1340 O O . THR B 1 55 ? 3.04865 17.13772 -30.56229 1.000 9.98159 178 THR B O 1
ATOM 1344 N N . ILE B 1 56 ? 2.88878 18.12452 -28.53541 1.000 10.39742 179 ILE B N 1
ATOM 1345 C CA . ILE B 1 56 ? 3.72079 17.09328 -27.91822 1.000 9.84990 179 ILE B CA 1
ATOM 1346 C C . ILE B 1 56 ? 3.09244 15.71273 -28.09920 1.000 13.42213 179 ILE B C 1
ATOM 1347 O O . ILE B 1 56 ? 3.77384 14.73719 -28.45260 1.000 12.89064 179 ILE B O 1
ATOM 1352 N N . GLU B 1 57 ? 1.78033 15.59895 -27.88287 1.000 13.05648 180 GLU B N 1
ATOM 1353 C CA . GLU B 1 57 ? 1.15099 14.29290 -28.08094 1.000 14.06929 180 GLU B CA 1
ATOM 1354 C C . GLU B 1 57 ? 1.07544 13.89090 -29.55740 1.000 15.05512 180 GLU B C 1
ATOM 1355 O O . GLU B 1 57 ? 1.18276 12.69228 -29.86982 1.000 14.84958 180 GLU B O 1
ATOM 1361 N N . ARG B 1 58 ? 0.86565 14.83630 -30.48141 1.000 13.14570 181 ARG B N 1
ATOM 1362 C CA . ARG B 1 58 ? 0.94636 14.48296 -31.89930 1.000 12.52841 181 ARG B CA 1
ATOM 1363 C C . ARG B 1 58 ? 2.32192 13.95309 -32.25602 1.000 12.21928 181 ARG B C 1
ATOM 1364 O O . ARG B 1 58 ? 2.44529 12.98678 -33.02851 1.000 12.30250 181 ARG B O 1
ATOM 1372 N N . LYS B 1 59 ? 3.36984 14.53390 -31.66388 1.000 9.91521 182 LYS B N 1
ATOM 1373 C CA . LYS B 1 59 ? 4.71575 14.06945 -31.94366 1.000 9.98685 182 LYS B CA 1
ATOM 1374 C C . LYS B 1 59 ? 4.92019 12.69900 -31.34454 1.000 11.29785 182 LYS B C 1
ATOM 1375 O O . LYS B 1 59 ? 5.55975 11.83952 -31.95806 1.000 11.14027 182 LYS B O 1
ATOM 1381 N N . LEU B 1 60 ? 4.33095 12.46080 -30.17075 1.000 12.88146 183 LEU B N 1
ATOM 1382 C CA . LEU B 1 60 ? 4.33276 11.11372 -29.60093 1.000 13.45387 183 LEU B CA 1
ATOM 1383 C C . LEU B 1 60 ? 3.67162 10.10199 -30.53003 1.000 12.50679 183 LEU B C 1
ATOM 1384 O O . LEU B 1 60 ? 4.21009 9.01025 -30.74720 1.000 15.41980 183 LEU B O 1
ATOM 1389 N N . ASN B 1 61 ? 2.50161 10.42615 -31.08462 1.000 14.12682 184 ASN B N 1
ATOM 1390 C CA . ASN B 1 61 ? 1.82071 9.45170 -31.93929 1.000 13.27862 184 ASN B CA 1
ATOM 1391 C C . ASN B 1 61 ? 2.53179 9.26135 -33.26481 1.000 18.40910 184 ASN B C 1
ATOM 1392 O O . ASN B 1 61 ? 2.35126 8.23179 -33.92747 1.000 17.90956 184 ASN B O 1
ATOM 1397 N N . ALA B 1 62 ? 3.32591 10.22565 -33.66667 1.000 15.65917 185 ALA B N 1
ATOM 1398 C CA . ALA B 1 62 ? 4.13409 10.10346 -34.85925 1.000 15.47566 185 ALA B CA 1
ATOM 1399 C C . ALA B 1 62 ? 5.46923 9.42690 -34.57963 1.000 14.71325 185 ALA B C 1
ATOM 1400 O O . ALA B 1 62 ? 6.26649 9.26052 -35.50240 1.000 15.98493 185 ALA B O 1
ATOM 1402 N N . ASN B 1 63 ? 5.73827 9.05664 -33.32778 1.000 12.63881 186 ASN B N 1
ATOM 1403 C CA . ASN B 1 63 ? 7.01485 8.45701 -32.94271 1.000 13.89526 186 ASN B CA 1
ATOM 1404 C C . ASN B 1 63 ? 8.18027 9.38485 -33.27995 1.000 14.18413 186 ASN B C 1
ATOM 1405 O O . ASN B 1 63 ? 9.26328 8.94104 -33.66183 1.000 16.09305 186 ASN B O 1
ATOM 1410 N N . ALA B 1 64 ? 7.95858 10.69546 -33.11425 1.000 12.06575 187 ALA B N 1
ATOM 1411 C CA . ALA B 1 64 ? 8.95305 11.70933 -33.45429 1.000 14.37112 187 ALA B CA 1
ATOM 1412 C C . ALA B 1 64 ? 10.00802 11.91774 -32.36960 1.000 16.37234 187 ALA B C 1
ATOM 1413 O O . ALA B 1 64 ? 11.03044 12.55662 -32.63591 1.000 21.25698 187 ALA B O 1
ATOM 1415 N N . TYR B 1 65 ? 9.77648 11.44146 -31.15391 1.000 11.40554 188 TYR B N 1
ATOM 1416 C CA . TYR B 1 65 ? 10.74468 11.56566 -30.07937 1.000 12.69983 188 TYR B CA 1
ATOM 1417 C C . TYR B 1 65 ? 11.55274 10.28404 -29.98605 1.000 14.21920 188 TYR B C 1
ATOM 1418 O O . TYR B 1 65 ? 10.98967 9.18009 -30.01165 1.000 14.27015 188 TYR B O 1
ATOM 1427 N N . GLU B 1 66 ? 12.87015 10.44300 -29.83136 1.000 14.16638 189 GLU B N 1
ATOM 1428 C CA . GLU B 1 66 ? 13.77253 9.30977 -29.69499 1.000 13.31164 189 GLU B CA 1
ATOM 1429 C C . GLU B 1 66 ? 14.07773 8.99381 -28.24406 1.000 13.13652 189 GLU B C 1
ATOM 1430 O O . GLU B 1 66 ? 14.44157 7.85417 -27.92066 1.000 15.31980 189 GLU B O 1
ATOM 1436 N N . THR B 1 67 ? 13.96230 9.98278 -27.36948 1.000 13.39944 190 THR B N 1
ATOM 1437 C CA . THR B 1 67 ? 14.25893 9.81894 -25.95674 1.000 13.90496 190 THR B CA 1
ATOM 1438 C C . THR B 1 67 ? 13.21311 10.57384 -25.16416 1.000 12.36568 190 THR B C 1
ATOM 1439 O O . THR B 1 67 ? 12.57226 11.49767 -25.67762 1.000 13.81528 190 THR B O 1
ATOM 1443 N N . PRO B 1 68 ? 13.01600 10.20975 -23.91082 1.000 12.38964 191 PRO B N 1
ATOM 1444 C CA . PRO B 1 68 ? 12.06923 10.96851 -23.10651 1.000 14.83824 191 PRO B CA 1
ATOM 1445 C C . PRO B 1 68 ? 12.53920 12.38204 -22.84887 1.000 11.50495 191 PRO B C 1
ATOM 1446 O O . PRO B 1 68 ? 11.69001 13.25875 -22.65714 1.000 9.77822 191 PRO B O 1
ATOM 1450 N N . GLU B 1 69 ? 13.84877 12.63822 -22.85121 1.000 10.35807 192 GLU B N 1
ATOM 1451 C CA . GLU B 1 69 ? 14.33227 13.98268 -22.54681 1.000 9.66065 192 GLU B CA 1
ATOM 1452 C C . GLU B 1 69 ? 13.88885 14.97347 -23.61292 1.000 9.34318 192 GLU B C 1
ATOM 1453 O O . GLU B 1 69 ? 13.63808 16.14832 -23.31265 1.000 10.50620 192 GLU B O 1
ATOM 1459 N N . GLN B 1 70 ? 13.76980 14.52144 -24.86477 1.000 9.98580 193 GLN B N 1
ATOM 1460 C CA . GLN B 1 70 ? 13.27120 15.41469 -25.89906 1.000 10.11336 193 GLN B CA 1
ATOM 1461 C C . GLN B 1 70 ? 11.84841 15.87408 -25.61013 1.000 9.61406 193 GLN B C 1
ATOM 1462 O O . GLN B 1 70 ? 11.47578 16.99803 -25.97411 1.000 9.78910 193 GLN B O 1
ATOM 1468 N N . ILE B 1 71 ? 11.05010 15.03099 -24.94839 1.000 9.20042 194 ILE B N 1
ATOM 1469 C CA . ILE B 1 71 ? 9.69717 15.43315 -24.58593 1.000 8.09864 194 ILE B CA 1
ATOM 1470 C C . ILE B 1 71 ? 9.76072 16.56312 -23.57283 1.000 9.29452 194 ILE B C 1
ATOM 1471 O O . ILE B 1 71 ? 9.08497 17.59034 -23.70021 1.000 9.09057 194 ILE B O 1
ATOM 1476 N N . THR B 1 72 ? 10.58504 16.37583 -22.53429 1.000 8.52300 195 THR B N 1
ATOM 1477 C CA . THR B 1 72 ? 10.77110 17.38982 -21.49540 1.000 8.86672 195 THR B CA 1
ATOM 1478 C C . THR B 1 72 ? 11.28611 18.68871 -22.07610 1.000 8.65311 195 THR B C 1
ATOM 1479 O O . THR B 1 72 ? 10.94387 19.77816 -21.60266 1.000 8.71953 195 THR B O 1
ATOM 1483 N N . GLU B 1 73 ? 12.10530 18.59623 -23.11555 1.000 8.72108 196 GLU B N 1
ATOM 1484 C CA . GLU B 1 73 ? 12.63619 19.79677 -23.75593 1.000 9.12844 196 GLU B CA 1
ATOM 1485 C C . GLU B 1 73 ? 11.56421 20.55302 -24.53749 1.000 9.21803 196 GLU B C 1
ATOM 1486 O O . GLU B 1 73 ? 11.53698 21.78405 -24.51110 1.000 8.97550 196 GLU B O 1
ATOM 1492 N N . ASP B 1 74 ? 10.66097 19.84109 -25.20221 1.000 8.51157 197 ASP B N 1
ATOM 1493 C CA . ASP B 1 74 ? 9.50868 20.50696 -25.80243 1.000 8.46752 197 ASP B CA 1
ATOM 1494 C C . ASP B 1 74 ? 8.59459 21.12402 -24.74826 1.000 7.72062 197 ASP B C 1
ATOM 1495 O O . ASP B 1 74 ? 8.07051 22.22585 -24.93456 1.000 8.30433 197 ASP B O 1
ATOM 1500 N N . PHE B 1 75 ? 8.42044 20.44982 -23.61521 1.000 8.64648 198 PHE B N 1
ATOM 1501 C CA . PHE B 1 75 ? 7.61775 21.03788 -22.54499 1.000 7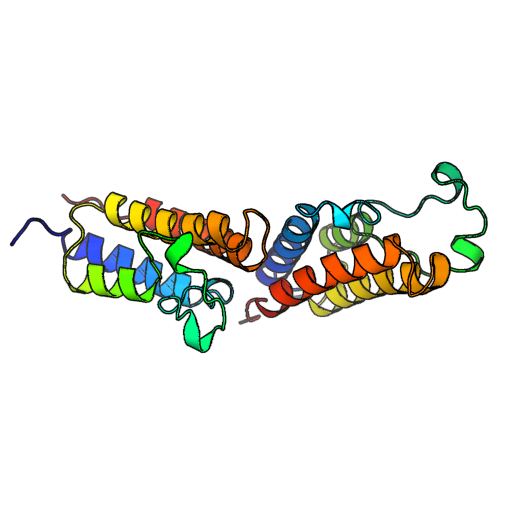.73960 198 PHE B CA 1
ATOM 1502 C C . PHE B 1 75 ? 8.25152 22.34878 -22.09496 1.000 7.66887 198 PHE B C 1
ATOM 1503 O O . PHE B 1 75 ? 7.56455 23.34802 -21.88414 1.000 7.83671 198 PHE B O 1
ATOM 1511 N N . ASN B 1 76 ? 9.57134 22.36519 -21.97715 1.000 7.71545 199 ASN B N 1
ATOM 1512 C CA . ASN B 1 76 ? 10.24348 23.58501 -21.56299 1.000 8.92883 199 ASN B CA 1
ATOM 1513 C C . ASN B 1 76 ? 10.11671 24.68666 -22.60803 1.000 8.30168 199 ASN B C 1
ATOM 1514 O O . ASN B 1 76 ? 9.93231 25.85355 -22.26481 1.000 8.42871 199 ASN B O 1
ATOM 1519 N N . LEU B 1 77 ? 10.22788 24.33913 -23.89277 1.000 8.53820 200 LEU B N 1
ATOM 1520 C CA . LEU B 1 77 ? 10.02790 25.32035 -24.95115 1.000 9.10183 200 LEU B CA 1
ATOM 1521 C C . LEU B 1 77 ? 8.66500 25.97294 -24.84413 1.000 8.37366 200 LEU B C 1
ATOM 1522 O O . LEU B 1 77 ? 8.54416 27.19123 -24.96465 1.000 8.52535 200 LEU B O 1
ATOM 1527 N N . MET B 1 78 ? 7.64692 25.18873 -24.52716 1.000 8.53468 201 MET B N 1
ATOM 1528 C CA . MET B 1 78 ? 6.31158 25.71620 -24.35746 1.000 8.84194 201 MET B CA 1
ATOM 1529 C C . MET B 1 78 ? 6.26776 26.77383 -23.25527 1.000 10.42327 201 MET B C 1
ATOM 1530 O O . MET B 1 78 ? 5.65226 27.82961 -23.41814 1.000 9.31297 201 MET B O 1
ATOM 1535 N N . VAL B 1 79 ? 6.90629 26.49836 -22.11284 1.000 8.86268 202 VAL B N 1
ATOM 1536 C CA . VAL B 1 79 ? 6.83549 27.43300 -20.99891 1.000 8.78146 202 VAL B CA 1
ATOM 1537 C C . VAL B 1 79 ? 7.68910 28.65441 -21.28624 1.000 7.78589 202 VAL B C 1
ATOM 1538 O O . VAL B 1 79 ? 7.28785 29.78946 -21.00869 1.000 9.06153 202 VAL B O 1
ATOM 1542 N N . GLU B 1 80 ? 8.87298 28.43714 -21.86659 1.000 7.85891 203 GLU B N 1
ATOM 1543 C CA . GLU B 1 80 ? 9.74419 29.56217 -22.19940 1.000 9.45225 203 GLU B CA 1
ATOM 1544 C C . GLU B 1 80 ? 9.13224 30.47587 -23.24912 1.000 8.98723 203 GLU B C 1
ATOM 1545 O O . GLU B 1 80 ? 9.35137 31.68422 -23.21003 1.000 9.28891 203 GLU B O 1
ATOM 1551 N N . ASN B 1 81 ? 8.32422 29.92848 -24.15420 1.000 8.58952 204 ASN B N 1
ATOM 1552 C CA . ASN B 1 81 ? 7.58937 30.77824 -25.08428 1.000 8.89010 204 ASN B CA 1
ATOM 1553 C C . ASN B 1 81 ? 6.64003 31.69342 -24.34002 1.000 7.90421 204 ASN B C 1
ATOM 1554 O O . ASN B 1 81 ? 6.50780 32.87684 -24.67736 1.000 8.37660 204 ASN B O 1
ATOM 1559 N N . SER B 1 82 ? 5.94838 31.16499 -23.33022 1.000 8.14124 205 SER B N 1
ATOM 1560 C CA . SER B 1 82 ? 5.06157 32.01840 -22.55273 1.000 8.26162 205 SER B CA 1
ATOM 1561 C C . SER B 1 82 ? 5.85189 33.11841 -21.84684 1.000 7.47153 205 SER B C 1
ATOM 1562 O O . SER B 1 82 ? 5.44313 34.28665 -21.83361 1.000 8.10243 205 SER B O 1
ATOM 1565 N N . ALA B 1 83 ? 7.00784 32.77204 -21.27400 1.000 8.11569 206 ALA B N 1
ATOM 1566 C CA . ALA B 1 83 ? 7.83525 33.78812 -20.63766 1.000 8.33980 206 ALA B CA 1
ATOM 1567 C C . ALA B 1 83 ? 8.19296 34.90256 -21.62282 1.000 10.53175 206 ALA B C 1
ATOM 1568 O O . ALA B 1 83 ? 8.19948 36.07413 -21.25118 1.000 10.59179 206 ALA B O 1
ATOM 1570 N N . LYS B 1 84 ? 8.49138 34.55719 -22.87737 1.000 9.11786 207 LYS B N 1
ATOM 1571 C CA . LYS B 1 84 ? 8.86253 35.57023 -23.85661 1.000 11.23608 207 LYS B CA 1
ATOM 1572 C C . LYS B 1 84 ? 7.68148 36.43148 -24.24304 1.000 9.97818 207 LYS B C 1
ATOM 1573 O O . LYS B 1 84 ? 7.82919 37.65251 -24.36593 1.000 12.14496 207 LYS B O 1
ATOM 1579 N N . PHE B 1 85 ? 6.51896 35.83073 -24.47246 1.000 9.71039 208 PHE B N 1
ATOM 1580 C CA . PHE B 1 85 ? 5.39387 36.58032 -25.00151 1.000 9.43597 208 PHE B CA 1
ATOM 1581 C C . PHE B 1 85 ? 4.50820 37.16736 -23.91595 1.000 9.52713 208 PHE B C 1
ATOM 1582 O O . PHE B 1 85 ? 4.17920 38.36143 -23.95134 1.000 10.27189 208 PHE B O 1
ATOM 1590 N N . ASN B 1 86 ? 4.05483 36.33237 -22.97486 1.000 9.92363 209 ASN B N 1
ATOM 1591 C CA . ASN B 1 86 ? 3.22004 36.83306 -21.88836 1.000 9.77019 209 ASN B CA 1
ATOM 1592 C C . ASN B 1 86 ? 4.04017 37.58723 -20.85207 1.000 9.46061 209 ASN B C 1
ATOM 1593 O O . ASN B 1 86 ? 3.52074 38.49131 -20.18807 1.000 10.76016 209 ASN B O 1
ATOM 1598 N N . GLY B 1 87 ? 5.30509 37.21997 -20.71271 1.000 8.95647 210 GLY B N 1
ATOM 1599 C CA . GLY B 1 87 ? 6.21292 37.85258 -19.78923 1.000 10.10092 210 GLY B CA 1
ATOM 1600 C C . GLY B 1 87 ? 6.65565 36.89297 -18.70536 1.000 8.92245 210 GLY B C 1
ATOM 1601 O O . GLY B 1 87 ? 5.92959 35.96124 -18.31287 1.000 8.77030 210 GLY B O 1
ATOM 1602 N N . PRO B 1 88 ? 7.85167 37.13959 -18.15676 1.000 10.75815 211 PRO B N 1
ATOM 1603 C CA . PRO B 1 88 ? 8.39139 36.24772 -17.11636 1.000 11.51986 211 PRO B CA 1
ATOM 1604 C C . PRO B 1 88 ? 7.55428 36.18620 -15.86595 1.000 11.02514 211 PRO B C 1
ATOM 1605 O O . PRO B 1 88 ? 7.62446 35.17764 -15.14062 1.000 13.74835 211 PRO B O 1
ATOM 1609 N N . THR B 1 89 ? 6.75814 37.21661 -15.57959 1.000 9.46148 212 THR B N 1
ATOM 1610 C CA . THR B 1 89 ? 5.96778 37.25044 -14.35619 1.000 9.94252 212 THR B CA 1
ATOM 1611 C C . THR B 1 89 ? 4.47193 37.23558 -14.63608 1.000 10.17354 212 THR B C 1
ATOM 1612 O O . THR B 1 89 ? 3.66817 37.50246 -13.73591 1.000 10.93049 212 THR B O 1
ATOM 1616 N N . ALA B 1 90 ? 4.08146 36.91213 -15.86347 1.000 9.59357 213 ALA B N 1
ATOM 1617 C CA . ALA B 1 90 ? 2.67992 36.83467 -16.23849 1.000 9.35758 213 ALA B CA 1
ATOM 1618 C C . ALA B 1 90 ? 1.99240 35.63327 -15.59972 1.000 8.81236 213 ALA B C 1
ATOM 1619 O O . ALA B 1 90 ? 2.60838 34.59111 -15.32488 1.000 9.05170 213 ALA B O 1
ATOM 1621 N N . VAL B 1 91 ? 0.67500 35.76425 -15.43724 1.000 9.07418 214 VAL B N 1
ATOM 1622 C CA . VAL B 1 91 ? -0.14910 34.66544 -14.92699 1.000 8.55668 214 VAL B CA 1
ATOM 1623 C C . VAL B 1 91 ? 0.05872 33.39307 -15.74128 1.000 8.97022 214 VAL B C 1
ATOM 1624 O O . VAL B 1 91 ? 0.30101 32.31512 -15.18689 1.000 8.17699 214 VAL B O 1
ATOM 1628 N N . ILE B 1 92 ? -0.04370 33.49348 -17.06769 1.000 7.95980 215 ILE B N 1
ATOM 1629 C CA . ILE B 1 92 ? 0.03019 32.27908 -17.87224 1.000 7.35936 215 ILE B CA 1
ATOM 1630 C C . ILE B 1 92 ? 1.39683 31.64681 -17.73934 1.000 7.38084 215 ILE B C 1
ATOM 1631 O O . ILE B 1 92 ? 1.51626 30.41972 -17.65807 1.000 6.81516 215 ILE B O 1
ATOM 1636 N N . THR B 1 93 ? 2.45232 32.46565 -17.69789 1.000 7.13578 216 THR B N 1
ATOM 1637 C CA . THR B 1 93 ? 3.78984 31.90870 -17.53991 1.000 7.27365 216 THR B CA 1
ATOM 1638 C C . THR B 1 93 ? 3.91678 31.16530 -16.22334 1.000 7.35194 216 THR B C 1
ATOM 1639 O O . THR B 1 93 ? 4.49190 30.07604 -16.16767 1.000 7.79014 216 THR B O 1
ATOM 1643 N N . GLN B 1 94 ? 3.40194 31.75026 -15.14326 1.000 7.71354 217 GLN B N 1
ATOM 1644 C CA . GLN B 1 94 ? 3.47043 31.07569 -13.85729 1.000 7.14377 217 GLN B CA 1
ATOM 1645 C C . GLN B 1 94 ? 2.69251 29.76602 -13.87526 1.000 7.20571 217 GLN B C 1
ATOM 1646 O O . GLN B 1 94 ? 3.13191 28.76471 -13.31141 1.000 7.55177 217 GLN B O 1
ATOM 1652 N N . MET B 1 95 ? 1.52076 29.76026 -14.50924 1.000 7.20263 218 MET B N 1
ATOM 1653 C CA . MET B 1 95 ? 0.78960 28.50520 -14.66871 1.000 7.26760 218 MET B CA 1
ATOM 1654 C C . MET B 1 95 ? 1.62901 27.46779 -15.39856 1.000 7.06281 218 MET B C 1
ATOM 1655 O O . MET B 1 95 ? 1.62421 26.28537 -15.03510 1.000 7.76173 218 MET B O 1
ATOM 1660 N N . GLY B 1 96 ? 2.36224 27.90185 -16.41570 1.000 6.86177 219 GLY B N 1
ATOM 1661 C CA . GLY B 1 96 ? 3.30055 27.01902 -17.08809 1.000 7.72201 219 GLY B CA 1
ATOM 1662 C C . GLY B 1 96 ? 4.36715 26.47233 -16.15753 1.000 7.06932 219 GLY B C 1
ATOM 1663 O O . GLY B 1 96 ? 4.68178 25.27897 -16.19889 1.000 6.96950 219 GLY B O 1
ATOM 1664 N N . ARG B 1 97 ? 4.96797 27.33695 -15.33891 1.000 7.41688 220 ARG B N 1
ATOM 1665 C CA . ARG B 1 97 ? 5.93627 26.85699 -14.35548 1.000 8.77350 220 ARG B CA 1
ATOM 1666 C C . ARG B 1 97 ? 5.30927 25.85382 -13.39955 1.000 7.66732 220 ARG B C 1
ATOM 1667 O O . ARG B 1 97 ? 5.97151 24.88953 -12.98288 1.000 7.97972 220 ARG B O 1
ATOM 1675 N N . ASN B 1 98 ? 4.04669 26.06985 -13.02272 1.000 8.02175 221 ASN B N 1
ATOM 1676 C CA . ASN B 1 98 ? 3.39784 25.15485 -12.08769 1.000 8.51125 221 ASN B CA 1
ATOM 1677 C C . ASN B 1 98 ? 3.23793 23.77387 -12.69748 1.000 8.70332 221 ASN B C 1
ATOM 1678 O O . ASN B 1 98 ? 3.54441 22.75760 -12.05679 1.000 8.48662 221 ASN B O 1
ATOM 1683 N N . ILE B 1 99 ? 2.75856 23.70122 -13.93847 1.000 8.04056 222 ILE B N 1
ATOM 1684 C CA . ILE B 1 99 ? 2.64029 22.37563 -14.53021 1.000 7.77115 222 ILE B CA 1
ATOM 1685 C C . ILE B 1 99 ? 4.00668 21.79641 -14.84560 1.000 7.53495 222 ILE B C 1
ATOM 1686 O O . ILE B 1 99 ? 4.16841 20.55938 -14.83349 1.000 8.10085 222 ILE B O 1
ATOM 1691 N N . GLN B 1 100 ? 4.98677 22.64418 -15.17195 1.000 7.07559 223 GLN B N 1
ATOM 1692 C CA . GLN B 1 100 ? 6.31636 22.12071 -15.45170 1.000 7.06646 223 GLN B CA 1
ATOM 1693 C C . GLN B 1 100 ? 6.93345 21.47557 -14.21925 1.000 8.14518 223 GLN B C 1
ATOM 1694 O O . GLN B 1 100 ? 7.56909 20.42845 -14.32832 1.000 7.12760 223 GLN B O 1
ATOM 1700 N N . ALA B 1 101 ? 6.75267 22.07770 -13.04428 1.000 7.44202 224 ALA B N 1
ATOM 1701 C CA . ALA B 1 101 ? 7.33519 21.48328 -11.85302 1.000 8.81353 224 ALA B CA 1
ATOM 1702 C C . ALA B 1 101 ? 6.76365 20.09703 -11.61198 1.000 7.87207 224 ALA B C 1
ATOM 1703 O O . ALA B 1 101 ? 7.49254 19.16374 -11.23005 1.000 8.56469 224 ALA B O 1
ATOM 1705 N N . ALA B 1 102 ? 5.45420 19.94169 -11.82141 1.000 7.91850 225 ALA B N 1
ATOM 1706 C CA . ALA B 1 102 ? 4.82584 18.63966 -11.63036 1.000 9.41686 225 ALA B CA 1
ATOM 1707 C C . ALA B 1 102 ? 5.28809 17.65716 -12.69940 1.000 9.61723 225 ALA B C 1
ATOM 1708 O O . ALA B 1 102 ? 5.62936 16.50961 -12.38550 1.000 9.04929 225 ALA B O 1
ATOM 1710 N N . PHE B 1 103 ? 5.34803 18.11208 -13.95483 1.000 7.98860 226 PHE B N 1
ATOM 1711 C CA . PHE B 1 103 ? 5.82156 17.28437 -15.05153 1.000 6.90116 226 PHE B CA 1
ATOM 1712 C C . PHE B 1 103 ? 7.21954 16.77820 -14.78255 1.000 7.02933 226 PHE B C 1
ATOM 1713 O O . PHE B 1 103 ? 7.49866 15.58504 -14.96890 1.000 8.11546 226 PHE B O 1
ATOM 1721 N N . GLU B 1 104 ? 8.10238 17.66607 -14.30915 1.000 7.43095 227 GLU B N 1
ATOM 1722 C CA . GLU B 1 104 ? 9.48645 17.28411 -14.05949 1.000 8.14678 227 GLU B CA 1
ATOM 1723 C C . GLU B 1 104 ? 9.56875 16.23012 -12.95982 1.000 8.06440 227 GLU B C 1
ATOM 1724 O O . GLU B 1 104 ? 10.38133 15.29852 -13.04104 1.000 8.48092 227 GLU B O 1
ATOM 1730 N N . LYS B 1 105 ? 8.72782 16.33697 -11.92729 1.000 7.59855 228 LYS B N 1
ATOM 1731 C CA . LYS B 1 105 ? 8.74167 15.30906 -10.89498 1.000 8.46972 228 LYS B CA 1
ATOM 1732 C C . LYS B 1 105 ? 8.31688 13.95463 -11.45139 1.000 8.26396 228 LYS B C 1
ATOM 1733 O O . LYS B 1 105 ? 8.90079 12.92502 -11.10233 1.000 9.42843 228 LYS B O 1
ATOM 1739 N N . HIS B 1 106 ? 7.27239 13.91685 -12.28571 1.000 7.29434 229 HIS B N 1
ATOM 1740 C CA . HIS B 1 106 ? 6.88539 12.64240 -12.88789 1.000 8.26283 229 HIS B CA 1
ATOM 1741 C C . HIS B 1 106 ? 7.98479 12.11646 -13.79403 1.000 8.59837 229 HIS B C 1
ATOM 1742 O O . HIS B 1 106 ? 8.24471 10.90563 -13.80486 1.000 8.71837 229 HIS B O 1
ATOM 1749 N N . MET B 1 107 ? 8.62756 12.99617 -14.58087 1.000 8.81069 230 MET B N 1
ATOM 1750 C CA . MET B 1 107 ? 9.64310 12.52657 -15.51474 1.000 8.40210 230 MET B CA 1
ATOM 1751 C C . MET B 1 107 ? 10.89046 12.00278 -14.82139 1.000 10.09579 230 MET B C 1
ATOM 1752 O O . MET B 1 107 ? 11.59522 11.17015 -15.39849 1.000 9.52229 230 MET B O 1
ATOM 1757 N N . LEU B 1 108 ? 11.13383 12.38433 -13.57009 1.000 8.81916 231 LEU B N 1
ATOM 1758 C CA . LEU B 1 108 ? 12.22095 11.78811 -12.81755 1.000 10.82103 231 LEU B CA 1
ATOM 1759 C C . LEU B 1 108 ? 11.98197 10.31067 -12.56302 1.000 9.21377 231 LEU B C 1
ATOM 1760 O O . LEU B 1 108 ? 12.93542 9.56944 -12.29515 1.000 10.06747 231 LEU B O 1
ATOM 1765 N N . ASN B 1 109 ? 10.73024 9.87540 -12.60653 1.000 8.94438 232 ASN B N 1
ATOM 1766 C CA . ASN B 1 109 ? 10.38161 8.48565 -12.36083 1.000 8.47551 232 ASN B CA 1
ATOM 1767 C C . ASN B 1 109 ? 10.34669 7.66780 -13.63251 1.000 10.14037 232 ASN B C 1
ATOM 1768 O O . ASN B 1 109 ? 9.86695 6.53097 -13.62192 1.000 8.61059 232 ASN B O 1
ATOM 1773 N N . MET B 1 110 ? 10.89002 8.20523 -14.71590 1.000 8.96972 233 MET B N 1
ATOM 1774 C CA . MET B 1 110 ? 10.98063 7.47167 -15.96711 1.000 8.77084 233 MET B CA 1
ATOM 1775 C C . MET B 1 110 ? 11.64163 6.10845 -15.74134 1.000 9.97881 233 MET B C 1
ATOM 1776 O O . MET B 1 110 ? 12.74685 6.03471 -15.18470 1.000 9.85667 233 MET B O 1
ATOM 1781 N N . PRO B 1 111 ? 11.01917 5.02299 -16.18087 1.000 8.91184 234 PRO B N 1
ATOM 1782 C CA . PRO B 1 111 ? 11.64538 3.71235 -16.01583 1.000 9.64182 234 PRO B CA 1
ATOM 1783 C C . PRO B 1 111 ? 12.92714 3.61668 -16.81505 1.000 10.93877 234 PRO B C 1
ATOM 1784 O O . PRO B 1 111 ? 13.10111 4.25426 -17.85191 1.000 11.81777 234 PRO B O 1
ATOM 1788 N N . ALA B 1 112 ? 13.82391 2.77982 -16.31056 1.000 13.68514 235 ALA B N 1
ATOM 1789 C CA . ALA B 1 112 ? 15.06293 2.51303 -17.01387 1.000 17.52497 235 ALA B CA 1
ATOM 1790 C C . ALA B 1 112 ? 14.76120 1.85209 -18.35527 1.000 14.08651 235 ALA B C 1
ATOM 1791 O O . ALA B 1 112 ? 13.77797 1.12152 -18.51186 1.000 14.53405 235 ALA B O 1
ATOM 1793 N N . LYS B 1 113 ? 15.61845 2.13017 -19.34006 1.000 16.66867 236 LYS B N 1
ATOM 1794 C CA . LYS B 1 113 ? 15.46181 1.50174 -20.64742 1.000 15.39065 236 LYS B CA 1
ATOM 1795 C C . LYS B 1 113 ? 15.54140 -0.01108 -20.53852 1.000 17.88065 236 LYS B C 1
ATOM 1796 O O . LYS B 1 113 ? 14.70944 -0.72655 -21.10290 1.000 17.18807 236 LYS B O 1
ATOM 1802 N N . ASP B 1 114 ? 16.52762 -0.51636 -19.80839 1.000 23.50175 237 ASP B N 1
ATOM 1803 C CA . ASP B 1 114 ? 16.65911 -1.95806 -19.59515 1.000 30.16223 237 ASP B CA 1
ATOM 1804 C C . ASP B 1 114 ? 16.77690 -2.33075 -18.11518 1.000 33.19419 237 ASP B C 1
ATOM 1805 O O . ASP B 1 114 ? 16.58818 -1.50490 -17.22053 1.000 32.65301 237 ASP B O 1
#

Secondary structure (DSSP, 8-state):
---SPPHHHHHHHHHHHHHHHTSGGGGGGSS---TTTTT-TTHHHH-SS---HHHHHHHHHTT--SSHHHHHHHHHHHHHHHHHHT-TTSHHHHHHHHHHHHHHHHHHTPPP--/--SS-HHHHHHHHHHHHHHHTSGGGGGGSS---TTTTT-TTHHHH-SS---HHHHHHHHHTT--SSHHHHHHHHHHHHHHHHHHT-TT-HHHHHHHHHHHHHHHHHTTPPP--

Foldseek 3Di:
DPQFQDDLLLVLLLVLLVVLVPDPLLVVQADWDDCVVVVPVCLCVFQVDEAGSVVLNVCSVVSNHRDLVVSLVRLVSNLVSCCRRVNCPHSNSVSSVVSNVSSVVSSVVRDDRD/DAAEQPLLLVLLVVLLVVLVVDPLLVVQADWDDCVVVVNVCLCVQQVDAAGSVVLVVCSVVSVDRYSVVSLVSLVSNLVSCCRVVHVPHPNSVSSVVSSVSSVVSSVVRDDSD

Radius of gyration: 21.4 Å; Cα contacts (8 Å, |Δi|>4): 282; chains: 2; bounding box: 26×64×48 Å

Solvent-accessible surface area: 13333 Å² total; per-residue (Å²): 132,101,148,23,8,37,118,79,11,20,112,36,0,39,57,0,0,104,24,0,57,172,71,59,10,0,140,52,12,57,107,62,38,70,17,134,80,110,121,50,106,100,9,115,118,121,4,169,147,57,24,4,0,34,32,0,40,113,67,2,85,71,84,56,4,94,56,20,121,56,0,49,113,13,1,59,47,3,0,68,8,6,9,136,47,59,18,93,55,30,24,69,0,19,11,0,70,42,0,33,59,28,4,112,153,61,24,139,110,33,48,77,121,173,143,205,46,11,26,118,79,16,17,119,17,0,39,83,2,1,106,7,1,76,115,48,149,37,0,153,48,11,64,119,62,35,63,19,138,78,103,126,48,112,113,9,95,87,114,2,159,165,55,25,5,0,50,36,0,51,155,64,2,108,72,108,51,8,114,51,9,102,62,0,24,105,10,0,50,32,4,3,82,7,6,23,135,56,58,17,90,134,24,103,66,0,89,57,0,100,60,0,28,59,12,0,71,118,6,19,138,13,18,41,60,129,172

B-factor: mean 13.69, std 6.8, range [6.51, 60.52]

Nearest PDB structures (foldseek):
  8r6k-assembly2_B  TM=9.922E-01  e=3.682E-16  Nakaseomyces glabratus
  8r6j-assembly2_B  TM=1.003E+00  e=1.206E-15  Nakaseomyces glabratus
  5n15-assembly2_B  TM=9.756E-01  e=8.819E-12  Candida albicans
  7r8r-assembly1_A  TM=9.235E-01  e=4.422E-08  Homo sapiens
  5hen-assembly2_B  TM=9.225E-01  e=6.111E-08  Homo sapiens

InterPro domains:
  IPR001487 Bromodomain [PF00439] (122-198)
  IPR001487 Bromodomain [PF00439] (290-372)
  IPR001487 Bromodomain [PR00503] (127-140)
  IPR001487 Bromodomain [PR00503] (143-159)
  IPR001487 Bromodomain [PR00503] (159-177)
  IPR001487 Bromodomain [PR00503] (354-373)
  IPR001487 Bromodomain [PS50014] (124-196)
  IPR001487 Bromodomain [PS50014] (301-373)
  IPR001487 Bromodomain [SM00297] (108-215)
  IPR001487 Bromodomain [SM00297] (283-392)
  IPR018359 Bromodomain, conserved site [PS00633] (306-365)
  IPR027353 NET domain [PF17035] (491-550)
  IPR027353 NET domain [PS51525] (481-561)
  IPR036427 Bromodomain-like superfamily [G3DSA:1.20.920.10] (101-222)
  IPR036427 Bromodomain-like superfamily [G3DSA:1.20.920.10] (273-391)
  IPR036427 Bromodomain-like superfamily [SSF47370] (92-216)
  IPR036427 Bromodomain-like superfamily [SSF47370] (273-391)
  IPR038336 NET domain superfamily [G3DSA:1.20.1270.220] (485-556)
  IPR050935 Bromodomain-containing chromatin reader [PTHR22880] (51-641)